Protein AF-A0A5J4R7X1-F1 (afdb_monomer_lite)

Foldseek 3Di:
DDDDDDDDDDDDDDPDDCPLVVVLVVLVVVVVCLVVDPPDPDDDPLRVLLVVLVVVLVCLVPDDDDDPVVVVVSVVVSVVCVVCVVVVSVCVSCVVSVVSVVCSVLVDDPCRQQVQQKDFDWPPDPDDDDPPDDT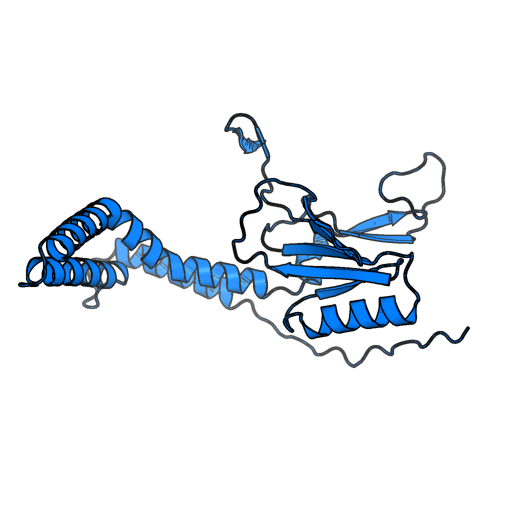DRPGIDGRQLRGPDFFKKKKWKFWDPVDDPVVLVVVQVVVVVPDDPSWDWDQDPRSTIIIIGTCPPVDDPDQAWDFPDDDPTITIIMHTGDDNFDQDPNDTD

Radius of gyration: 25.94 Å; chains: 1; bounding box: 75×48×70 Å

Sequence (237 aa):
MKCDTLEKGPKRKYTRKSKADEKAKEMIDQMINEQTNEQTNEPTNRQVIEEKYDERIHELRNQHGGTDKEQDERIYLIYRLEKNREDNIFEEVMQPLEELYMQEKDSKTIIERVKDAMINTVNYTKIGQQEGKKQQITGKLIDLSLMDEDNLCVVDIDIHKDKSIEKIDKIRQNLIDSLPPNVGLVKTAHGGLHIYCNRNFYLLPSNRNEKVAVTDSFDIDVFAQMTKYKIENGQET

Structure (mmCIF, N/CA/C/O backbone):
data_AF-A0A5J4R7X1-F1
#
_entry.id   AF-A0A5J4R7X1-F1
#
loop_
_atom_site.group_PDB
_atom_site.id
_atom_site.type_symbol
_atom_site.label_atom_id
_atom_site.label_alt_id
_atom_site.label_comp_id
_atom_site.label_asym_id
_atom_site.label_entity_id
_atom_site.label_seq_id
_atom_site.pdbx_PDB_ins_code
_atom_site.Cartn_x
_atom_site.Cartn_y
_atom_site.Cartn_z
_atom_site.occupancy
_atom_site.B_iso_or_equiv
_atom_site.auth_seq_id
_atom_site.auth_comp_id
_atom_site.auth_asym_id
_atom_site.auth_atom_id
_atom_site.pdbx_PDB_model_num
ATOM 1 N N . MET A 1 1 ? 14.537 5.096 -37.451 1.00 38.25 1 MET A N 1
ATOM 2 C CA . MET A 1 1 ? 14.172 5.086 -36.020 1.00 38.25 1 MET A CA 1
ATOM 3 C C . MET A 1 1 ? 13.683 6.490 -35.684 1.00 38.25 1 MET A C 1
ATOM 5 O O . MET A 1 1 ? 14.492 7.406 -35.690 1.00 38.25 1 MET A O 1
ATOM 9 N N . LYS A 1 2 ? 12.364 6.701 -35.588 1.00 29.64 2 LYS A N 1
ATOM 10 C CA . LYS A 1 2 ? 11.777 8.005 -35.239 1.00 29.64 2 LYS A CA 1
ATOM 11 C C . LYS A 1 2 ? 11.598 8.025 -33.721 1.00 29.64 2 LYS A C 1
ATOM 13 O O . LYS A 1 2 ? 10.866 7.193 -33.199 1.00 29.64 2 LYS A O 1
ATOM 18 N N . CYS A 1 3 ? 12.333 8.892 -33.034 1.00 27.89 3 CYS A N 1
ATOM 19 C CA . CYS A 1 3 ? 12.141 9.143 -31.611 1.00 27.89 3 CYS A CA 1
ATOM 20 C C . CYS A 1 3 ? 11.088 10.241 -31.470 1.00 27.89 3 CYS A C 1
ATOM 22 O O . CYS A 1 3 ? 11.377 11.402 -31.760 1.00 27.89 3 CYS A O 1
ATOM 24 N N . ASP A 1 4 ? 9.884 9.876 -31.041 1.00 31.97 4 ASP A N 1
ATOM 25 C CA . ASP A 1 4 ? 8.875 10.857 -30.659 1.00 31.97 4 ASP A CA 1
ATOM 26 C C . ASP A 1 4 ? 9.266 11.446 -29.302 1.00 31.97 4 ASP A C 1
ATOM 28 O O . ASP A 1 4 ? 9.417 10.744 -28.300 1.00 31.97 4 ASP A O 1
ATOM 32 N N . THR A 1 5 ? 9.508 12.753 -29.297 1.00 36.59 5 THR A N 1
ATOM 33 C CA . THR A 1 5 ? 9.882 13.501 -28.098 1.00 36.59 5 THR A CA 1
ATOM 34 C C . THR A 1 5 ? 8.596 14.047 -27.490 1.00 36.59 5 THR A C 1
ATOM 36 O O . THR A 1 5 ? 7.930 14.871 -28.109 1.00 36.59 5 THR A O 1
ATOM 39 N N . LEU A 1 6 ? 8.217 13.577 -26.299 1.00 35.22 6 LEU A N 1
ATOM 40 C CA . LEU A 1 6 ? 7.069 14.124 -25.572 1.00 35.22 6 LEU A CA 1
ATOM 41 C C . LEU A 1 6 ? 7.427 15.517 -25.036 1.00 35.22 6 LEU A C 1
ATOM 43 O O . LEU A 1 6 ? 8.299 15.654 -24.173 1.00 35.22 6 LEU A O 1
ATOM 47 N N . GLU A 1 7 ? 6.761 16.553 -25.548 1.00 35.62 7 GLU A N 1
ATOM 48 C CA . GLU A 1 7 ? 6.896 17.914 -25.031 1.00 35.62 7 GLU A CA 1
ATOM 49 C C . GLU A 1 7 ? 6.366 18.006 -23.594 1.00 35.62 7 GLU A C 1
ATOM 51 O O . GLU A 1 7 ? 5.273 17.541 -23.262 1.00 35.62 7 GLU A O 1
ATOM 56 N N . LYS A 1 8 ? 7.156 18.632 -22.715 1.00 40.66 8 LYS A N 1
ATOM 57 C CA . LYS A 1 8 ? 6.739 18.937 -21.344 1.00 40.66 8 LYS A CA 1
ATOM 58 C C . LYS A 1 8 ? 5.632 19.988 -21.388 1.00 40.66 8 LYS A C 1
ATOM 60 O O . LYS A 1 8 ? 5.899 21.150 -21.683 1.00 40.66 8 LYS A O 1
ATOM 65 N N . GLY A 1 9 ? 4.413 19.585 -21.036 1.00 44.50 9 GLY A N 1
ATOM 66 C CA . GLY A 1 9 ? 3.300 20.509 -20.836 1.00 44.50 9 GLY A CA 1
ATOM 67 C C . GLY A 1 9 ? 3.570 21.549 -19.730 1.00 44.50 9 GLY A C 1
ATOM 68 O O . GLY A 1 9 ? 4.513 21.403 -18.940 1.00 44.50 9 GLY A O 1
ATOM 69 N N . PRO A 1 10 ? 2.744 22.608 -19.640 1.00 35.97 10 PRO A N 1
ATOM 70 C CA . PRO A 1 10 ? 2.938 23.697 -18.687 1.00 35.97 10 PRO A CA 1
ATOM 71 C C . PRO A 1 10 ? 2.954 23.183 -17.244 1.00 35.97 10 PRO A C 1
ATOM 73 O O . PRO A 1 10 ? 2.013 22.525 -16.793 1.00 35.97 10 PRO A O 1
ATOM 76 N N . LYS A 1 11 ? 4.014 23.510 -16.493 1.00 45.38 11 LYS A N 1
ATOM 77 C CA . LYS A 1 11 ? 4.104 23.205 -15.059 1.00 45.38 11 LYS A CA 1
ATOM 78 C C . LYS A 1 11 ? 2.973 23.924 -14.320 1.00 45.38 11 LYS A C 1
ATOM 80 O O . LYS A 1 11 ? 3.014 25.143 -14.161 1.00 45.38 11 LYS A O 1
ATOM 85 N N . ARG A 1 12 ? 1.982 23.173 -13.833 1.00 40.59 12 ARG A N 1
ATOM 86 C CA . ARG A 1 12 ? 1.003 23.695 -12.872 1.00 40.59 12 ARG A CA 1
ATOM 87 C C . ARG A 1 12 ? 1.753 24.053 -11.587 1.00 40.59 12 ARG A C 1
ATOM 89 O O . ARG A 1 12 ? 2.436 23.205 -11.018 1.00 40.59 12 ARG A O 1
ATOM 96 N N . LYS A 1 13 ? 1.658 25.309 -11.140 1.00 36.91 13 LYS A N 1
ATOM 97 C CA . LYS A 1 13 ? 2.130 25.710 -9.808 1.00 36.91 13 LYS A CA 1
ATOM 98 C C . LYS A 1 13 ? 1.173 25.114 -8.779 1.00 36.91 13 LYS A C 1
ATOM 100 O O . LYS A 1 13 ? 0.062 25.608 -8.624 1.00 36.91 13 LYS A O 1
ATOM 105 N N . TYR A 1 14 ? 1.595 24.046 -8.112 1.00 37.78 14 TYR A N 1
ATOM 106 C CA . TYR A 1 14 ? 0.917 23.547 -6.922 1.00 37.78 14 TYR A CA 1
ATOM 107 C C . TYR A 1 14 ? 1.418 24.348 -5.722 1.00 37.78 14 TYR A C 1
ATOM 109 O O . TYR A 1 14 ? 2.551 24.186 -5.277 1.00 37.78 14 TYR A O 1
ATOM 117 N N . THR A 1 15 ? 0.590 25.257 -5.219 1.00 39.44 15 THR A N 1
ATOM 118 C CA . THR A 1 15 ? 0.838 25.951 -3.954 1.00 39.44 15 THR A CA 1
ATOM 119 C C . THR A 1 15 ? 0.224 25.101 -2.846 1.00 39.44 15 THR A C 1
ATOM 121 O O . THR A 1 15 ? -0.950 25.262 -2.521 1.00 39.44 15 THR A O 1
ATOM 124 N N . ARG A 1 16 ? 0.982 24.152 -2.286 1.00 47.16 16 ARG A N 1
ATOM 125 C CA . ARG A 1 16 ? 0.538 23.387 -1.113 1.00 47.16 16 ARG A CA 1
ATOM 126 C C . ARG A 1 16 ? 1.219 23.949 0.132 1.00 47.16 16 ARG A C 1
ATOM 128 O O . ARG A 1 16 ? 2.421 23.798 0.302 1.00 47.16 16 ARG A O 1
ATOM 135 N N . LYS A 1 17 ? 0.444 24.622 0.986 1.00 47.19 17 LYS A N 1
ATOM 136 C CA . LYS A 1 17 ? 0.816 24.855 2.389 1.00 47.19 17 LYS A CA 1
ATOM 137 C C . LYS A 1 17 ? 0.454 23.585 3.169 1.00 47.19 17 LYS A C 1
ATOM 139 O O . LYS A 1 17 ? -0.648 23.066 2.970 1.00 47.19 17 LYS A O 1
ATOM 144 N N . SER A 1 18 ? 1.362 23.068 3.990 1.00 50.91 18 SER A N 1
ATOM 145 C CA . SER A 1 18 ? 1.186 21.878 4.836 1.00 50.91 18 SER A CA 1
ATOM 146 C C . SER A 1 18 ? 0.174 22.147 5.960 1.00 50.91 18 SER A C 1
ATOM 148 O O . SER A 1 18 ? 0.527 22.337 7.111 1.00 50.91 18 SER A O 1
ATOM 150 N N . LYS A 1 19 ? -1.120 22.179 5.620 1.00 56.38 19 LYS A N 1
ATOM 151 C CA . LYS A 1 19 ? -2.228 22.282 6.591 1.00 56.38 19 LYS A CA 1
ATOM 152 C C . LYS A 1 19 ? -2.431 21.009 7.434 1.00 56.38 19 LYS A C 1
ATOM 154 O O . LYS A 1 19 ? -3.323 20.990 8.270 1.00 56.38 19 LYS A O 1
ATOM 159 N N . ALA A 1 20 ? -1.708 19.928 7.142 1.00 56.44 20 ALA A N 1
ATOM 160 C CA . ALA A 1 20 ? -1.878 18.634 7.804 1.00 56.44 20 ALA A CA 1
ATOM 161 C C . ALA A 1 20 ? -1.103 18.582 9.130 1.00 56.44 20 ALA A C 1
ATOM 163 O O . ALA A 1 20 ? -1.697 18.242 10.143 1.00 56.44 20 ALA A O 1
ATOM 164 N N . ASP A 1 21 ? 0.149 19.044 9.153 1.00 62.22 21 ASP A N 1
ATOM 165 C CA . ASP A 1 21 ? 0.987 19.079 10.362 1.00 62.22 21 ASP A CA 1
ATOM 166 C C . ASP A 1 21 ? 0.388 19.991 11.447 1.00 62.22 21 ASP A C 1
ATOM 168 O O . ASP A 1 21 ? 0.404 19.653 12.628 1.00 62.22 21 ASP A O 1
ATOM 172 N N . GLU A 1 22 ? -0.193 21.131 11.047 1.00 69.12 22 GLU A N 1
ATOM 173 C CA . GLU A 1 22 ? -0.915 22.034 11.959 1.00 69.12 22 GLU A CA 1
ATOM 174 C C . GLU A 1 22 ? -2.142 21.342 12.567 1.00 69.12 22 GLU A C 1
ATOM 176 O O . GLU A 1 22 ? -2.345 21.426 13.771 1.00 69.12 22 GLU A O 1
ATOM 181 N N . LYS A 1 23 ? -2.900 20.574 11.773 1.00 73.12 23 LYS A N 1
ATOM 182 C CA . LYS A 1 23 ? -4.062 19.812 12.256 1.00 73.12 23 LYS A CA 1
ATOM 183 C C . LYS A 1 23 ? -3.687 18.642 13.160 1.00 73.12 23 LYS A C 1
ATOM 185 O O . LYS A 1 23 ? -4.386 18.399 14.134 1.00 73.12 23 LYS A O 1
ATOM 190 N N . ALA A 1 24 ? -2.606 17.925 12.850 1.00 69.38 24 ALA A N 1
ATOM 191 C CA . ALA A 1 24 ? -2.099 16.842 13.695 1.00 69.38 24 ALA A CA 1
ATOM 192 C C . ALA A 1 24 ? -1.725 17.385 15.071 1.00 69.38 24 ALA A C 1
ATOM 194 O O . ALA A 1 24 ? -2.103 16.834 16.100 1.00 69.38 24 ALA A O 1
ATOM 195 N N . LYS A 1 25 ? -1.017 18.517 15.069 1.00 76.00 25 LYS A N 1
ATOM 196 C CA . LYS A 1 25 ? -0.616 19.209 16.282 1.00 76.00 25 LYS A CA 1
ATOM 197 C C . LYS A 1 25 ? -1.821 19.742 17.057 1.00 76.00 25 LYS A C 1
ATOM 199 O O . LYS A 1 25 ? -1.879 19.534 18.258 1.00 76.00 25 LYS A O 1
ATOM 204 N N . GLU A 1 26 ? -2.801 20.340 16.379 1.00 78.69 26 GLU A N 1
ATOM 205 C CA . GLU A 1 26 ? -4.062 20.775 16.994 1.00 78.69 26 GLU A CA 1
ATOM 206 C C . GLU A 1 26 ? -4.839 19.605 17.618 1.00 78.69 26 GLU A C 1
ATOM 208 O O . GLU A 1 26 ? -5.338 19.755 18.728 1.00 78.69 26 GLU A O 1
ATOM 213 N N . MET A 1 27 ? -4.911 18.438 16.962 1.00 75.81 27 MET A N 1
ATOM 214 C CA . MET A 1 27 ? -5.563 17.244 17.521 1.00 75.81 27 MET A CA 1
ATOM 215 C C . MET A 1 27 ? -4.810 16.694 18.737 1.00 75.81 27 MET A C 1
ATOM 217 O O . MET A 1 27 ? -5.440 16.351 19.731 1.00 75.81 27 MET A O 1
ATOM 221 N N . ILE A 1 28 ? -3.474 16.653 18.700 1.00 74.62 28 ILE A N 1
ATOM 222 C CA . ILE A 1 28 ? -2.657 16.238 19.852 1.00 74.62 28 ILE A CA 1
ATOM 223 C C . ILE A 1 28 ? -2.824 17.224 21.015 1.00 74.62 28 ILE A C 1
ATOM 225 O O . ILE A 1 28 ? -3.042 16.804 22.149 1.00 74.62 28 ILE A O 1
ATOM 229 N N . ASP A 1 29 ? -2.768 18.529 20.743 1.00 76.25 29 ASP A N 1
ATOM 230 C CA . ASP A 1 29 ? -2.955 19.574 21.751 1.00 76.25 29 ASP A CA 1
ATOM 231 C C . ASP A 1 29 ? -4.380 19.521 22.342 1.00 76.25 29 ASP A C 1
ATOM 233 O O . ASP A 1 29 ? -4.544 19.691 23.551 1.00 76.25 29 ASP A O 1
ATOM 237 N N . GLN A 1 30 ? -5.402 19.214 21.531 1.00 73.88 30 GLN A N 1
ATOM 238 C CA . GLN A 1 30 ? -6.766 18.937 21.999 1.00 73.88 30 GLN A CA 1
ATOM 239 C C . GLN A 1 30 ? -6.816 17.702 22.901 1.00 73.88 30 GLN A C 1
ATOM 241 O O . GLN A 1 30 ? -7.310 17.814 24.018 1.00 73.88 30 GLN A O 1
ATOM 246 N N . MET A 1 31 ? -6.242 16.568 22.488 1.00 72.56 31 MET A N 1
ATOM 247 C CA . MET A 1 31 ? -6.209 15.343 23.302 1.00 72.56 31 MET A CA 1
ATOM 248 C C . MET A 1 31 ? -5.498 15.554 24.647 1.00 72.56 31 MET A C 1
ATOM 250 O O . MET A 1 31 ? -5.938 15.032 25.670 1.00 72.56 31 MET A O 1
ATOM 254 N N . ILE A 1 32 ? -4.414 16.338 24.671 1.00 71.25 32 ILE A N 1
ATOM 255 C CA . ILE A 1 32 ? -3.686 16.680 25.903 1.00 71.25 32 ILE A CA 1
ATOM 256 C C . ILE A 1 32 ? -4.525 17.606 26.794 1.00 71.25 32 ILE A C 1
ATOM 258 O O . ILE A 1 32 ? -4.600 17.387 28.005 1.00 71.25 32 ILE A O 1
ATOM 262 N N . ASN A 1 33 ? -5.164 18.627 26.217 1.00 70.31 33 ASN A N 1
ATOM 263 C CA . ASN A 1 33 ? -5.995 19.583 26.954 1.00 70.31 33 ASN A CA 1
ATOM 264 C C . ASN A 1 33 ? -7.268 18.921 27.515 1.00 70.31 33 ASN A C 1
ATOM 266 O O . ASN A 1 33 ? -7.628 19.174 28.659 1.00 70.31 33 ASN A O 1
ATOM 270 N N . GLU A 1 34 ? -7.895 18.011 26.766 1.00 65.69 34 GLU A N 1
ATOM 271 C CA . GLU A 1 34 ? -9.032 17.190 27.211 1.00 65.69 34 GLU A CA 1
ATOM 272 C C . GLU A 1 34 ? -8.677 16.287 28.407 1.00 65.69 34 GLU A C 1
ATOM 274 O O . GLU A 1 34 ? -9.527 16.028 29.255 1.00 65.69 34 GLU A O 1
ATOM 279 N N . GLN A 1 35 ? -7.417 15.848 28.527 1.00 61.88 35 GLN A N 1
ATOM 280 C CA . GLN A 1 35 ? -6.931 15.088 29.688 1.00 61.88 35 GLN A CA 1
ATOM 281 C C . GLN A 1 35 ? -6.552 15.963 30.895 1.00 61.88 35 GLN A C 1
ATOM 283 O O . GLN A 1 35 ? -6.436 15.440 32.003 1.00 61.88 35 GLN A O 1
ATOM 288 N N . THR A 1 36 ? -6.328 17.272 30.713 1.00 56.91 36 THR A N 1
ATOM 289 C CA . THR A 1 36 ? -5.847 18.178 31.778 1.00 56.91 36 THR A CA 1
ATOM 290 C C . THR A 1 36 ? -6.874 19.202 32.267 1.00 56.91 36 THR A C 1
ATOM 292 O O . THR A 1 36 ? -6.657 19.792 33.325 1.00 56.91 36 THR A O 1
ATOM 295 N N . ASN A 1 37 ? -7.993 19.404 31.564 1.00 55.06 37 ASN A N 1
ATOM 296 C CA . ASN A 1 37 ? -9.026 20.378 31.926 1.00 55.06 37 ASN A CA 1
ATOM 297 C C . ASN A 1 37 ? -10.390 19.708 32.186 1.00 55.06 37 ASN A C 1
ATOM 299 O O . ASN A 1 37 ? -11.119 19.376 31.261 1.00 55.06 37 ASN A O 1
ATOM 303 N N . GLU A 1 38 ? -10.793 19.606 33.456 1.00 50.88 38 GLU A N 1
ATOM 304 C CA . GLU A 1 38 ? -12.127 19.139 33.892 1.00 50.88 38 GLU A CA 1
ATOM 305 C C . GLU A 1 38 ? -13.259 20.195 33.711 1.00 50.88 38 GLU A C 1
ATOM 307 O O . GLU A 1 38 ? -14.308 20.091 34.342 1.00 50.88 38 GLU A O 1
ATOM 312 N N . GLN A 1 39 ? -13.080 21.254 32.900 1.00 50.31 39 GLN A N 1
ATOM 313 C CA . GLN A 1 39 ? -13.997 22.420 32.855 1.00 50.31 39 GLN A CA 1
ATOM 314 C C . GLN A 1 39 ? -14.632 22.746 31.490 1.00 50.31 39 GLN A C 1
ATOM 316 O O . GLN A 1 39 ? -14.958 23.900 31.205 1.00 50.31 39 GLN A O 1
ATOM 321 N N . THR A 1 40 ? -14.895 21.745 30.657 1.00 51.00 40 THR A N 1
ATOM 322 C CA . THR A 1 40 ? -15.739 21.899 29.460 1.00 51.00 40 THR A CA 1
ATOM 323 C C . THR A 1 40 ? -16.966 21.001 29.562 1.00 51.00 40 THR A C 1
ATOM 325 O O . THR A 1 40 ? -16.847 19.819 29.847 1.00 51.00 40 THR A O 1
ATOM 328 N N . ASN A 1 41 ? -18.159 21.566 29.341 1.00 58.59 41 ASN A N 1
ATOM 329 C CA . ASN A 1 41 ? -19.442 20.849 29.435 1.00 58.59 41 ASN A CA 1
ATOM 330 C C . ASN A 1 41 ? -19.708 19.901 28.242 1.00 58.59 41 ASN A C 1
ATOM 332 O O . ASN A 1 41 ? -20.783 19.310 28.175 1.00 58.59 41 ASN A O 1
ATOM 336 N N . GLU A 1 42 ? -18.784 19.801 27.282 1.00 59.22 42 GLU A N 1
ATOM 337 C CA . GLU A 1 42 ? -18.874 18.877 26.147 1.00 59.22 42 GLU A CA 1
ATOM 338 C C . GLU A 1 42 ? -18.086 17.596 26.459 1.00 59.22 42 GLU A C 1
ATOM 340 O O . GLU A 1 42 ? -16.956 17.697 26.946 1.00 59.22 42 GLU A O 1
ATOM 345 N N . PRO A 1 43 ? -18.663 16.405 26.204 1.00 64.81 43 PRO A N 1
ATOM 346 C CA . PRO A 1 43 ? -17.971 15.146 26.434 1.00 64.81 43 PRO A CA 1
ATOM 347 C C . PRO A 1 43 ? -16.777 15.013 25.482 1.00 64.81 43 PRO A C 1
ATOM 349 O O . PRO A 1 43 ? -16.877 15.322 24.294 1.00 64.81 43 PRO A O 1
ATOM 352 N N . THR A 1 44 ? -15.647 14.540 26.004 1.00 78.31 44 THR A N 1
ATOM 353 C CA . THR A 1 44 ? -14.447 14.266 25.197 1.00 78.31 44 THR A CA 1
ATOM 354 C C . THR A 1 44 ? -14.705 13.111 24.230 1.00 78.31 44 THR A C 1
ATOM 356 O O . THR A 1 44 ? -15.554 12.253 24.485 1.00 78.31 44 THR A O 1
ATOM 359 N N . ASN A 1 45 ? -13.943 13.022 23.134 1.00 79.75 45 ASN A N 1
ATOM 360 C CA . ASN A 1 45 ? -14.095 11.911 22.180 1.00 79.75 45 ASN A CA 1
ATOM 361 C C . ASN A 1 45 ? -13.962 10.543 22.867 1.00 79.75 45 ASN A C 1
ATOM 363 O O . ASN A 1 45 ? -14.703 9.614 22.551 1.00 79.75 45 ASN A O 1
ATOM 367 N N . ARG A 1 46 ? -13.063 10.433 23.855 1.00 83.69 46 ARG A N 1
ATOM 368 C CA . ARG A 1 46 ? -12.910 9.214 24.656 1.00 83.69 46 ARG A CA 1
ATOM 369 C C . ARG A 1 46 ? -14.176 8.893 25.454 1.00 83.69 46 ARG A C 1
ATOM 371 O O . ARG A 1 46 ? -14.599 7.745 25.440 1.00 83.69 46 ARG A O 1
ATOM 378 N N . GLN A 1 47 ? -14.792 9.884 26.102 1.00 84.81 47 GLN A N 1
ATOM 379 C CA . GLN A 1 47 ? -16.032 9.694 26.867 1.00 84.81 47 GLN A CA 1
ATOM 380 C C . GLN A 1 47 ? -17.189 9.243 25.972 1.00 84.81 47 GLN A C 1
ATOM 382 O O . GLN A 1 47 ? -17.879 8.288 26.309 1.00 84.81 47 GLN A O 1
ATOM 387 N N . VAL A 1 48 ? -17.351 9.860 24.798 1.00 88.75 48 VAL A N 1
ATOM 388 C CA . VAL A 1 48 ? -18.381 9.453 23.825 1.00 88.75 48 VAL A CA 1
ATOM 389 C C . VAL A 1 48 ? -18.171 8.005 23.366 1.00 88.75 48 VAL A C 1
ATOM 391 O O . VAL A 1 48 ? -19.127 7.237 23.246 1.00 88.75 48 VAL A O 1
ATOM 394 N N . ILE A 1 49 ? -16.920 7.607 23.111 1.00 88.62 49 ILE A N 1
ATOM 395 C CA . ILE A 1 49 ? -16.589 6.233 22.712 1.00 88.62 49 ILE A CA 1
ATOM 396 C C . ILE A 1 49 ? -16.835 5.262 23.876 1.00 88.62 49 ILE A C 1
ATOM 398 O O . ILE A 1 49 ? -17.446 4.216 23.669 1.00 88.62 49 ILE A O 1
ATOM 402 N N . GLU A 1 50 ? -16.425 5.600 25.099 1.00 90.81 50 GLU A N 1
ATOM 403 C CA . GLU A 1 50 ? -16.699 4.801 26.300 1.00 90.81 50 GLU A CA 1
ATOM 404 C C . GLU A 1 50 ? -18.195 4.549 26.501 1.00 90.81 50 GLU A C 1
ATOM 406 O O . GLU A 1 50 ? -18.600 3.393 26.643 1.00 90.81 50 GLU A O 1
ATOM 411 N N . GLU A 1 51 ? -19.013 5.603 26.440 1.00 92.12 51 GLU A N 1
ATOM 412 C CA . GLU A 1 51 ? -20.470 5.508 26.567 1.00 92.12 51 GLU A CA 1
ATOM 413 C C . GLU A 1 51 ? -21.056 4.574 25.505 1.00 92.12 51 GLU A C 1
ATOM 415 O O . GLU A 1 51 ? -21.838 3.681 25.826 1.00 92.12 51 GLU A O 1
ATOM 420 N N . LYS A 1 52 ? -20.600 4.685 24.254 1.00 93.25 52 LYS A N 1
ATOM 421 C CA . LYS A 1 52 ? -21.011 3.800 23.154 1.00 93.25 52 LYS A CA 1
ATOM 422 C C . LYS A 1 52 ? -20.663 2.326 23.415 1.00 93.25 52 LYS A C 1
ATOM 424 O O . LYS A 1 52 ? -21.446 1.440 23.057 1.00 93.25 52 LYS A O 1
ATOM 429 N N . TYR A 1 53 ? -19.508 2.023 24.016 1.00 92.06 53 TYR A N 1
ATOM 430 C CA . TYR A 1 53 ? -19.160 0.643 24.396 1.00 92.06 53 TYR A CA 1
ATOM 431 C C . TYR A 1 53 ? -20.026 0.136 25.551 1.00 92.06 53 TYR A C 1
ATOM 433 O O . TYR A 1 53 ? -20.479 -1.013 25.513 1.00 92.06 53 TYR A O 1
ATOM 441 N N . ASP A 1 54 ? -20.284 0.981 26.544 1.00 91.81 54 ASP A N 1
ATOM 442 C CA . ASP A 1 54 ? -21.088 0.628 27.710 1.00 91.81 54 ASP A CA 1
ATOM 443 C C . ASP A 1 54 ? -22.558 0.401 27.325 1.00 91.81 54 ASP A C 1
ATOM 445 O O . ASP A 1 54 ? -23.151 -0.605 27.726 1.00 91.81 54 ASP A O 1
ATOM 449 N N . GLU A 1 55 ? -23.118 1.252 26.459 1.00 94.94 55 GLU A N 1
ATOM 450 C CA . GLU A 1 55 ? -24.439 1.071 25.850 1.00 94.94 55 GLU A CA 1
ATOM 451 C C . GLU A 1 55 ? -24.519 -0.253 25.091 1.00 94.94 55 GLU A C 1
ATOM 453 O O . GLU A 1 55 ? -25.431 -1.048 25.322 1.00 94.94 55 GLU A O 1
ATOM 458 N N . ARG A 1 56 ? -23.526 -0.556 24.248 1.00 93.50 56 ARG A N 1
ATOM 459 C CA . ARG A 1 56 ? -23.497 -1.803 23.474 1.00 93.50 56 ARG A CA 1
ATOM 460 C C . ARG A 1 56 ? -23.459 -3.044 24.367 1.00 93.50 56 ARG A C 1
ATOM 462 O O . ARG A 1 56 ? -24.143 -4.030 24.088 1.00 93.50 56 ARG A O 1
ATOM 469 N N . ILE A 1 57 ? -22.661 -3.029 25.435 1.00 93.19 57 ILE A N 1
ATOM 470 C CA . ILE A 1 57 ? -22.606 -4.136 26.403 1.00 93.19 57 ILE A CA 1
ATOM 471 C C . ILE A 1 57 ? -23.944 -4.256 27.143 1.00 93.19 57 ILE A C 1
ATOM 473 O O . ILE A 1 57 ? -24.453 -5.365 27.331 1.00 93.19 57 ILE A O 1
ATOM 477 N N . HIS A 1 58 ? -24.539 -3.129 27.533 1.00 94.31 58 HIS A N 1
ATOM 478 C CA . HIS A 1 58 ? -25.832 -3.085 28.206 1.00 94.31 58 HIS A CA 1
ATOM 479 C C . HIS A 1 58 ? -26.966 -3.632 27.324 1.00 94.31 58 HIS A C 1
ATOM 481 O O . HIS A 1 58 ? -27.764 -4.450 27.788 1.00 94.31 58 HIS A O 1
ATOM 487 N N . GLU A 1 59 ? -27.017 -3.257 26.046 1.00 94.69 59 GLU A N 1
ATOM 488 C CA . GLU A 1 59 ? -27.974 -3.791 25.073 1.00 94.69 59 GLU A CA 1
ATOM 489 C C . GLU A 1 59 ? -27.848 -5.308 24.929 1.00 94.69 59 GLU A C 1
ATOM 491 O O . GLU A 1 59 ? -28.853 -6.016 25.005 1.00 94.69 59 GLU A O 1
ATOM 496 N N . LEU A 1 60 ? -26.623 -5.829 24.795 1.00 93.50 60 LEU A N 1
ATOM 497 C CA . LEU A 1 60 ? -26.382 -7.271 24.694 1.00 93.50 60 LEU A CA 1
ATOM 498 C C . LEU A 1 60 ? -26.842 -8.011 25.958 1.00 93.50 60 LEU A C 1
ATOM 500 O O . LEU A 1 60 ? -27.479 -9.060 25.863 1.00 93.50 60 LEU A O 1
ATOM 504 N N . ARG A 1 61 ? -26.575 -7.465 27.147 1.00 91.44 61 ARG A N 1
ATOM 505 C CA . ARG A 1 61 ? -27.012 -8.066 28.419 1.00 91.44 61 ARG A CA 1
ATOM 506 C C . ARG A 1 61 ? -28.533 -8.093 28.566 1.00 91.44 61 ARG A C 1
ATOM 508 O O . ARG A 1 61 ? -29.069 -9.046 29.124 1.00 91.44 61 ARG A O 1
ATOM 515 N N . ASN A 1 62 ? -29.219 -7.074 28.054 1.00 91.06 62 ASN A N 1
ATOM 516 C CA . ASN A 1 62 ? -30.675 -6.945 28.146 1.00 91.06 62 ASN A CA 1
ATOM 517 C C . ASN A 1 62 ? -31.429 -7.556 26.964 1.00 91.06 62 ASN A C 1
ATOM 519 O O . ASN A 1 62 ? -32.661 -7.503 26.911 1.00 91.06 62 ASN A O 1
ATOM 523 N N . GLN A 1 63 ? -30.724 -8.133 25.999 1.00 90.44 63 GLN A N 1
ATOM 524 C CA . GLN A 1 63 ? -31.351 -8.817 24.888 1.00 90.44 63 GLN A CA 1
ATOM 525 C C . GLN A 1 63 ? -31.847 -10.191 25.383 1.00 90.44 63 GLN A C 1
ATOM 527 O O . GLN A 1 63 ? -31.093 -10.974 25.958 1.00 90.44 63 GLN A O 1
ATOM 532 N N . HIS A 1 64 ? -33.130 -10.492 25.174 1.00 83.19 64 HIS A N 1
ATOM 533 C CA . HIS A 1 64 ? -33.775 -11.727 25.639 1.00 83.19 64 HIS A CA 1
ATOM 534 C C . HIS A 1 64 ? -34.276 -12.557 24.450 1.00 83.19 64 HIS A C 1
ATOM 536 O O . HIS A 1 64 ? -34.671 -12.004 23.425 1.00 83.19 64 HIS A O 1
ATOM 542 N N . GLY A 1 65 ? -34.282 -13.884 24.599 1.00 82.94 65 GLY A N 1
ATOM 543 C CA . GLY A 1 65 ? -34.668 -14.822 23.540 1.00 82.94 65 GLY A CA 1
ATOM 544 C C . GLY A 1 65 ? -33.511 -15.226 22.617 1.00 82.94 65 GLY A C 1
ATOM 545 O O . GLY A 1 65 ? -32.395 -14.716 22.731 1.00 82.94 65 GLY A O 1
ATOM 546 N N . GLY A 1 66 ? -33.800 -16.171 21.720 1.00 88.00 66 GLY A N 1
ATOM 547 C CA . GLY A 1 66 ? -32.819 -16.858 20.875 1.00 88.00 66 GLY A CA 1
ATOM 548 C C . GLY A 1 66 ? -32.646 -18.329 21.261 1.00 88.00 66 GLY A C 1
ATOM 549 O O . GLY A 1 66 ? -33.123 -18.774 22.307 1.00 88.00 66 GLY A O 1
ATOM 550 N N . THR A 1 67 ? -31.988 -19.079 20.390 1.00 92.69 67 THR A N 1
ATOM 551 C CA . THR A 1 67 ? -31.546 -20.459 20.625 1.00 92.69 67 THR A CA 1
ATOM 552 C C . THR A 1 67 ? -30.397 -20.503 21.636 1.00 92.69 67 THR A C 1
ATOM 554 O O . THR A 1 67 ? -29.686 -19.514 21.808 1.00 92.69 67 THR A O 1
ATOM 557 N N . ASP A 1 68 ? -30.163 -21.659 22.263 1.00 91.12 68 ASP A N 1
ATOM 558 C CA . ASP A 1 68 ? -29.048 -21.856 23.208 1.00 91.12 68 ASP A CA 1
ATOM 559 C C . ASP A 1 68 ? -27.701 -21.421 22.604 1.00 91.12 68 ASP A C 1
ATOM 561 O O . ASP A 1 68 ? -26.908 -20.731 23.237 1.00 91.12 68 ASP A O 1
ATOM 565 N N . LYS A 1 69 ? -27.490 -21.723 21.317 1.00 93.12 69 LYS A N 1
ATOM 566 C CA . LYS A 1 69 ? -26.288 -21.317 20.581 1.00 93.12 69 LYS A CA 1
ATOM 567 C C . LYS A 1 69 ? -26.143 -19.794 20.471 1.00 93.12 69 LYS A C 1
ATOM 569 O O . LYS A 1 69 ? -25.046 -19.272 20.634 1.00 93.12 69 LYS A O 1
ATOM 574 N N . GLU A 1 70 ? -27.229 -19.077 20.190 1.00 92.19 70 GLU A N 1
ATOM 575 C CA . GLU A 1 70 ? -27.210 -17.609 20.098 1.00 92.19 70 GLU A CA 1
ATOM 576 C C . GLU A 1 70 ? -26.954 -16.961 21.466 1.00 92.19 70 GLU A C 1
ATOM 578 O O . GLU A 1 70 ? -26.316 -15.909 21.543 1.00 92.19 70 GLU A O 1
ATOM 583 N N . GLN A 1 71 ? -27.418 -17.591 22.550 1.00 90.12 71 GLN A N 1
ATOM 584 C CA . GLN A 1 71 ? -27.122 -17.145 23.912 1.00 90.12 71 GLN A CA 1
ATOM 585 C C . GLN A 1 71 ? -25.637 -17.330 24.245 1.00 90.12 71 GLN A C 1
ATOM 587 O O . GLN A 1 71 ? -25.002 -16.384 24.714 1.00 90.12 71 GLN A O 1
ATOM 592 N N . ASP A 1 72 ? -25.063 -18.493 23.932 1.00 91.75 72 ASP A N 1
ATOM 593 C CA . ASP A 1 72 ? -23.636 -18.771 24.133 1.00 91.75 72 ASP A CA 1
ATOM 594 C C . ASP A 1 72 ? -22.743 -17.805 23.335 1.00 91.75 72 ASP A C 1
ATOM 596 O O . ASP A 1 72 ? -21.786 -17.237 23.872 1.00 91.75 72 ASP A O 1
ATOM 600 N N . GLU A 1 73 ? -23.074 -17.556 22.063 1.00 93.12 73 GLU A N 1
ATOM 601 C CA . GLU A 1 73 ? -22.361 -16.590 21.216 1.00 93.12 73 GLU A CA 1
ATOM 602 C C . GLU A 1 73 ? -22.430 -15.167 21.788 1.00 93.12 73 GLU A C 1
ATOM 604 O O . GLU A 1 73 ? -21.432 -14.436 21.768 1.00 93.12 73 GLU A O 1
ATOM 609 N N . ARG A 1 74 ? -23.581 -14.773 22.347 1.00 94.19 74 ARG A N 1
ATOM 610 C CA . ARG A 1 74 ? -23.750 -13.462 22.981 1.00 94.19 74 ARG A CA 1
ATOM 611 C C . ARG A 1 74 ? -22.917 -13.327 24.251 1.00 94.19 74 ARG A C 1
ATOM 613 O O . ARG A 1 74 ? -22.239 -12.313 24.413 1.00 94.19 74 ARG A O 1
ATOM 620 N N . ILE A 1 75 ? -22.925 -14.339 25.118 1.00 92.75 75 ILE A N 1
ATOM 621 C CA . ILE A 1 75 ? -22.100 -14.370 26.337 1.00 92.75 75 ILE A CA 1
ATOM 622 C C . ILE A 1 75 ? -20.619 -14.247 25.965 1.00 92.75 75 ILE A C 1
ATOM 624 O O . ILE A 1 75 ? -19.891 -13.440 26.547 1.00 92.75 75 ILE A O 1
ATOM 628 N N . TYR A 1 76 ? -20.178 -14.991 24.949 1.00 93.69 76 TYR A N 1
ATOM 629 C CA . TYR A 1 76 ? -18.807 -14.913 24.454 1.00 93.69 76 TYR A CA 1
ATOM 630 C C . TYR A 1 76 ? -18.459 -13.528 23.882 1.00 93.69 76 TYR A C 1
ATOM 632 O O . TYR A 1 76 ? -17.357 -13.018 24.105 1.00 93.69 76 TYR A O 1
ATOM 640 N N . LEU A 1 77 ? -19.384 -12.888 23.159 1.00 93.44 77 LEU A N 1
ATOM 641 C CA . LEU A 1 77 ? -19.182 -11.540 22.632 1.00 93.44 77 LEU A CA 1
ATOM 642 C C . LEU A 1 77 ? -19.050 -10.499 23.750 1.00 93.44 77 LEU A C 1
ATOM 644 O O . LEU A 1 77 ? -18.124 -9.694 23.688 1.00 93.44 77 LEU A O 1
ATOM 648 N N . ILE A 1 78 ? -19.916 -10.545 24.767 1.00 94.62 78 ILE A N 1
ATOM 649 C CA . ILE A 1 78 ? -19.834 -9.668 25.947 1.00 94.62 78 ILE A CA 1
ATOM 650 C C . ILE A 1 78 ? -18.471 -9.836 26.625 1.00 94.62 78 ILE A C 1
ATOM 652 O O . ILE A 1 78 ? -17.764 -8.850 26.814 1.00 94.62 78 ILE A O 1
ATOM 656 N N . TYR A 1 79 ? -18.053 -11.081 26.887 1.00 94.19 79 TYR A N 1
ATOM 657 C CA . TYR A 1 79 ? -16.747 -11.373 27.487 1.00 94.19 79 TYR A CA 1
ATOM 658 C C . TYR A 1 79 ? -15.586 -10.757 26.693 1.00 94.19 79 TYR A C 1
ATOM 660 O O . TYR A 1 79 ? -14.683 -10.161 27.277 1.00 94.19 79 TYR A O 1
ATOM 668 N N . ARG A 1 80 ? -15.594 -10.875 25.357 1.00 93.75 80 ARG A N 1
ATOM 669 C CA . ARG A 1 80 ? -14.547 -10.271 24.514 1.00 93.75 80 ARG A CA 1
ATOM 670 C C . ARG A 1 80 ? -14.574 -8.746 24.540 1.00 93.75 80 ARG A C 1
ATOM 672 O O . ARG A 1 80 ? -13.507 -8.142 24.580 1.00 93.75 80 ARG A O 1
ATOM 679 N N . LEU A 1 81 ? -15.762 -8.141 24.485 1.00 92.56 81 LEU A N 1
ATOM 680 C CA . LEU A 1 81 ? -15.916 -6.685 24.512 1.00 92.56 81 LEU A CA 1
ATOM 681 C C . LEU A 1 81 ? -15.422 -6.100 25.835 1.00 92.56 81 LEU A C 1
ATOM 683 O O . LEU A 1 81 ? -14.712 -5.107 25.814 1.00 92.56 81 LEU A O 1
ATOM 687 N N . GLU A 1 82 ? -15.735 -6.743 26.959 1.00 92.75 82 GLU A N 1
ATOM 688 C CA . GLU A 1 82 ? -15.258 -6.331 28.282 1.00 92.75 82 GLU A CA 1
ATOM 689 C C . GLU A 1 82 ? -13.749 -6.523 28.426 1.00 92.75 82 GLU A C 1
ATOM 691 O O . GLU A 1 82 ? -13.048 -5.630 28.897 1.00 92.75 82 GLU A O 1
ATOM 696 N N . LYS A 1 83 ? -13.234 -7.678 27.988 1.00 93.81 83 LYS A N 1
ATOM 697 C CA . LYS A 1 83 ? -11.811 -8.006 28.108 1.00 93.81 83 LYS A CA 1
ATOM 698 C C . LYS A 1 83 ? -10.914 -7.065 27.307 1.00 93.81 83 LYS A C 1
ATOM 700 O O . LYS A 1 83 ? -9.845 -6.716 27.790 1.00 93.81 83 LYS A O 1
ATOM 705 N N . ASN A 1 84 ? -11.350 -6.673 26.112 1.00 91.38 84 ASN A N 1
ATOM 706 C CA . ASN A 1 84 ? -10.583 -5.823 25.201 1.00 91.38 84 ASN A CA 1
ATOM 707 C C . ASN A 1 84 ? -11.095 -4.371 25.200 1.00 91.38 84 ASN A C 1
ATOM 709 O O . ASN A 1 84 ? -10.833 -3.642 24.248 1.00 91.38 84 ASN A O 1
ATOM 713 N N . ARG A 1 85 ? -11.882 -3.960 26.208 1.00 89.88 85 ARG A N 1
ATOM 714 C CA . ARG A 1 85 ? -12.572 -2.659 26.218 1.00 89.88 85 ARG A CA 1
ATOM 715 C C . ARG A 1 85 ? -11.593 -1.504 26.037 1.00 89.88 85 ARG A C 1
ATOM 717 O O . ARG A 1 85 ? -11.741 -0.736 25.097 1.00 89.88 85 ARG A O 1
ATOM 724 N N . GLU A 1 86 ? -10.589 -1.418 26.905 1.00 88.75 86 GLU A N 1
ATOM 725 C CA . GLU A 1 86 ? -9.608 -0.327 26.872 1.00 88.75 86 GLU A CA 1
ATOM 726 C C . GLU A 1 86 ? -8.790 -0.319 25.580 1.00 88.75 86 GLU A C 1
ATOM 728 O O . GLU A 1 86 ? -8.628 0.742 24.988 1.00 88.75 86 GLU A O 1
ATOM 733 N N . ASP A 1 87 ? -8.348 -1.487 25.106 1.00 87.44 87 ASP A N 1
ATOM 734 C CA . ASP A 1 87 ? -7.595 -1.596 23.852 1.00 87.44 87 ASP A CA 1
ATOM 735 C C . ASP A 1 87 ? -8.440 -1.108 22.667 1.00 87.44 87 ASP A C 1
ATOM 737 O O . ASP A 1 87 ? -7.995 -0.279 21.884 1.00 87.44 87 ASP A O 1
ATOM 741 N N . ASN A 1 88 ? -9.699 -1.544 22.565 1.00 88.38 88 ASN A N 1
ATOM 742 C CA . ASN A 1 88 ? -10.587 -1.123 21.481 1.00 88.38 88 ASN A CA 1
ATOM 743 C C . ASN A 1 88 ? -10.904 0.382 21.533 1.00 88.38 88 ASN A C 1
ATOM 745 O O . ASN A 1 88 ? -10.981 1.025 20.489 1.00 88.38 88 ASN A O 1
ATOM 749 N N . ILE A 1 89 ? -11.101 0.940 22.733 1.00 88.75 89 ILE A N 1
ATOM 750 C CA . ILE A 1 89 ? -11.320 2.382 22.914 1.00 88.75 89 ILE A CA 1
ATOM 751 C C . ILE A 1 89 ? -10.069 3.148 22.494 1.00 88.75 89 ILE A C 1
ATOM 753 O O . ILE A 1 89 ? -10.176 4.149 21.793 1.00 88.75 89 ILE A O 1
ATOM 757 N N . PHE A 1 90 ? -8.889 2.686 22.908 1.00 86.50 90 PHE A N 1
ATOM 758 C CA . PHE A 1 90 ? -7.623 3.303 22.536 1.00 86.50 90 PHE A CA 1
ATOM 759 C C . PHE A 1 90 ? -7.428 3.318 21.016 1.00 86.50 90 PHE A C 1
ATOM 761 O O . PHE A 1 90 ? -7.136 4.373 20.459 1.00 86.50 90 PHE A O 1
ATOM 768 N N . GLU A 1 91 ? -7.661 2.188 20.346 1.00 86.31 91 GLU A N 1
ATOM 769 C CA . GLU A 1 91 ? -7.595 2.078 18.884 1.00 86.31 91 GLU A CA 1
ATOM 770 C C . GLU A 1 91 ? -8.582 3.039 18.194 1.00 86.31 91 GLU A C 1
ATOM 772 O O . GLU A 1 91 ? -8.195 3.794 17.305 1.00 86.31 91 GLU A O 1
ATOM 777 N N . GLU A 1 92 ? -9.843 3.095 18.639 1.00 89.06 92 GLU A N 1
ATOM 778 C CA . GLU A 1 92 ? -10.864 3.982 18.050 1.00 89.06 92 GLU A CA 1
ATOM 779 C C . GLU A 1 92 ? -10.549 5.472 18.287 1.00 89.06 92 GLU A C 1
ATOM 781 O O . GLU A 1 92 ? -10.797 6.307 17.417 1.00 89.06 92 GLU A O 1
ATOM 786 N N . VAL A 1 93 ? -9.947 5.814 19.432 1.00 87.25 93 VAL A N 1
ATOM 787 C CA . VAL A 1 93 ? -9.469 7.174 19.733 1.00 87.25 93 VAL A CA 1
ATOM 788 C C . VAL A 1 93 ? -8.257 7.550 18.873 1.00 87.25 93 VAL A C 1
ATOM 790 O O . VAL A 1 93 ? -8.134 8.709 18.476 1.00 87.25 93 VAL A O 1
ATOM 793 N N . MET A 1 94 ? -7.365 6.601 18.579 1.00 83.69 94 MET A N 1
ATOM 794 C CA . MET A 1 94 ? -6.149 6.846 17.794 1.00 83.69 94 MET A CA 1
ATOM 795 C C . MET A 1 94 ? -6.383 6.837 16.283 1.00 83.69 94 MET A C 1
ATOM 797 O O . MET A 1 94 ? -5.657 7.516 15.553 1.00 83.69 94 MET A O 1
ATOM 801 N N . GLN A 1 95 ? -7.418 6.144 15.808 1.00 83.88 95 GLN A N 1
ATOM 802 C CA . GLN A 1 95 ? -7.723 5.995 14.386 1.00 83.88 95 GLN A CA 1
ATOM 803 C C . GLN A 1 95 ? -7.715 7.325 13.593 1.00 83.88 95 GLN A C 1
ATOM 805 O O . GLN A 1 95 ? -7.088 7.374 12.531 1.00 83.88 95 GLN A O 1
ATOM 810 N N . PRO A 1 96 ? -8.314 8.441 14.065 1.00 85.75 96 PRO A N 1
ATOM 811 C CA . PRO A 1 96 ? -8.276 9.707 13.329 1.00 85.75 96 PRO A CA 1
ATOM 812 C C . PRO A 1 96 ? -6.859 10.267 13.147 1.00 85.75 96 PRO A C 1
ATOM 814 O O . PRO A 1 96 ? -6.558 10.879 12.119 1.00 85.75 96 PRO A O 1
ATOM 817 N N . LEU A 1 97 ? -5.980 10.065 14.135 1.00 82.50 97 LEU A N 1
ATOM 818 C CA . LEU A 1 97 ? -4.590 10.510 14.072 1.00 82.50 97 LEU A CA 1
ATOM 819 C C . LEU A 1 97 ? -3.796 9.670 13.066 1.00 82.50 97 LEU A C 1
ATOM 821 O O . LEU A 1 97 ? -3.025 10.225 12.280 1.00 82.50 97 LEU A O 1
ATOM 825 N N . GLU A 1 98 ? -4.025 8.356 13.042 1.00 79.00 98 GLU A N 1
ATOM 826 C CA . GLU A 1 98 ? -3.430 7.458 12.047 1.00 79.00 98 GLU A CA 1
ATOM 827 C C . GLU A 1 98 ? -3.863 7.822 10.623 1.00 79.00 98 GLU A C 1
ATOM 829 O O . GLU A 1 98 ? -3.027 7.941 9.723 1.00 79.00 98 GLU A O 1
ATOM 834 N N . GLU A 1 99 ? -5.157 8.071 10.414 1.00 82.31 99 GLU A N 1
ATOM 835 C CA . GLU A 1 99 ? -5.696 8.499 9.121 1.00 82.31 99 GLU A CA 1
ATOM 836 C C . GLU A 1 99 ? -5.064 9.817 8.656 1.00 82.31 99 GLU A C 1
ATOM 838 O O . GLU A 1 99 ? -4.689 9.960 7.487 1.00 82.31 99 GLU A O 1
ATOM 843 N N . LEU A 1 100 ? -4.902 10.779 9.565 1.00 81.62 100 LEU A N 1
ATOM 844 C CA . LEU A 1 100 ? -4.294 12.069 9.259 1.00 81.62 100 LEU A CA 1
ATOM 845 C C . LEU A 1 100 ? -2.796 11.939 8.932 1.00 81.62 100 LEU A C 1
ATOM 847 O O . LEU A 1 100 ? -2.319 12.553 7.973 1.00 81.62 100 LEU A O 1
ATOM 851 N N . TYR A 1 101 ? -2.072 11.095 9.668 1.00 76.62 101 TYR A N 1
ATOM 852 C CA . TYR A 1 101 ? -0.672 10.771 9.396 1.00 76.62 101 TYR A CA 1
ATOM 853 C C . TYR A 1 101 ? -0.489 10.135 8.008 1.00 76.62 101 TYR A C 1
ATOM 855 O O . TYR A 1 101 ? 0.393 10.532 7.238 1.00 76.62 101 TYR A O 1
ATOM 863 N N . MET A 1 102 ? -1.370 9.205 7.630 1.00 75.62 102 MET A N 1
ATOM 864 C CA . MET A 1 102 ? -1.365 8.603 6.292 1.00 75.62 102 MET A CA 1
ATOM 865 C C . MET A 1 102 ? -1.669 9.628 5.206 1.00 75.62 102 MET A C 1
ATOM 867 O O . MET A 1 102 ? -0.969 9.684 4.193 1.00 75.62 102 MET A O 1
ATOM 871 N N . GLN A 1 103 ? -2.656 10.498 5.431 1.00 76.38 103 GLN A N 1
ATOM 872 C CA . GLN A 1 103 ? -2.968 11.581 4.502 1.00 76.38 103 GLN A CA 1
ATOM 873 C C . GLN A 1 103 ? -1.788 12.528 4.288 1.00 76.38 103 GLN A C 1
ATOM 875 O O . GLN A 1 103 ? -1.651 13.049 3.182 1.00 76.38 103 GLN A O 1
ATOM 880 N N . GLU A 1 104 ? -0.950 12.769 5.299 1.00 75.31 104 GLU A N 1
ATOM 881 C CA . GLU A 1 104 ? 0.244 13.616 5.199 1.00 75.31 104 GLU A CA 1
ATOM 882 C C . GLU A 1 104 ? 1.373 12.956 4.386 1.00 75.31 104 GLU A C 1
ATOM 884 O O . GLU A 1 104 ? 2.014 13.616 3.553 1.00 75.31 104 GLU A O 1
ATOM 889 N N . LYS A 1 105 ? 1.579 11.646 4.568 1.00 71.75 105 LYS A N 1
ATOM 890 C CA . LYS A 1 105 ? 2.522 10.854 3.762 1.00 71.75 105 LYS A CA 1
ATOM 891 C C . LYS A 1 105 ? 2.073 10.755 2.303 1.00 71.75 105 LYS A C 1
ATOM 893 O O . LYS A 1 105 ? 2.823 11.114 1.395 1.00 71.75 105 LYS A O 1
ATOM 898 N N . ASP A 1 106 ? 0.820 10.373 2.075 1.00 74.38 106 ASP A N 1
ATOM 899 C CA . ASP A 1 106 ? 0.228 10.150 0.743 1.00 74.38 106 ASP A CA 1
ATOM 900 C C . ASP A 1 106 ? 0.032 11.443 -0.052 1.00 74.38 106 ASP A C 1
ATOM 902 O O . ASP A 1 106 ? -0.091 11.473 -1.276 1.00 74.38 106 ASP A O 1
ATOM 906 N N . SER A 1 107 ? 0.038 12.545 0.679 1.00 79.81 107 SER A N 1
ATOM 907 C CA . SER A 1 107 ? 0.034 13.913 0.204 1.00 79.81 107 SER A CA 1
ATOM 908 C C . SER A 1 107 ? 1.263 14.273 -0.638 1.00 79.81 107 SER A C 1
ATOM 910 O O . SER A 1 107 ? 1.166 15.124 -1.533 1.00 79.81 107 SER A O 1
ATOM 912 N N . LYS A 1 108 ? 2.412 13.659 -0.347 1.00 84.50 108 LYS A N 1
ATOM 913 C CA . LYS A 1 108 ? 3.670 13.929 -1.041 1.00 84.50 108 LYS A CA 1
ATOM 914 C C . LYS A 1 108 ? 3.680 13.186 -2.373 1.00 84.50 108 LYS A C 1
ATOM 916 O O . LYS A 1 108 ? 3.311 12.018 -2.474 1.00 84.50 108 LYS A O 1
ATOM 921 N N . THR A 1 109 ? 4.140 13.853 -3.421 1.00 87.25 109 THR A N 1
ATOM 922 C CA . THR A 1 109 ? 4.379 13.190 -4.707 1.00 87.25 109 THR A CA 1
ATOM 923 C C . THR A 1 109 ? 5.500 12.159 -4.564 1.00 87.25 109 THR A C 1
ATOM 925 O O . THR A 1 109 ? 6.409 12.335 -3.755 1.00 87.25 109 THR A O 1
ATOM 928 N N . ILE A 1 110 ? 5.506 11.110 -5.395 1.00 87.75 110 ILE A N 1
ATOM 929 C CA . ILE A 1 110 ? 6.568 10.083 -5.364 1.00 87.75 110 ILE A CA 1
ATOM 930 C C . ILE A 1 110 ? 7.962 10.717 -5.444 1.00 87.75 110 ILE A C 1
ATOM 932 O O . ILE A 1 110 ? 8.860 10.308 -4.718 1.00 87.75 110 ILE A O 1
ATOM 936 N N . ILE A 1 111 ? 8.142 11.756 -6.269 1.00 88.38 111 ILE A N 1
ATOM 937 C CA . ILE A 1 111 ? 9.437 12.434 -6.398 1.00 88.38 111 ILE A CA 1
ATOM 938 C C . ILE A 1 111 ? 9.870 13.136 -5.106 1.00 88.38 111 ILE A C 1
ATOM 940 O O . ILE A 1 111 ? 11.054 13.126 -4.794 1.00 88.38 111 ILE 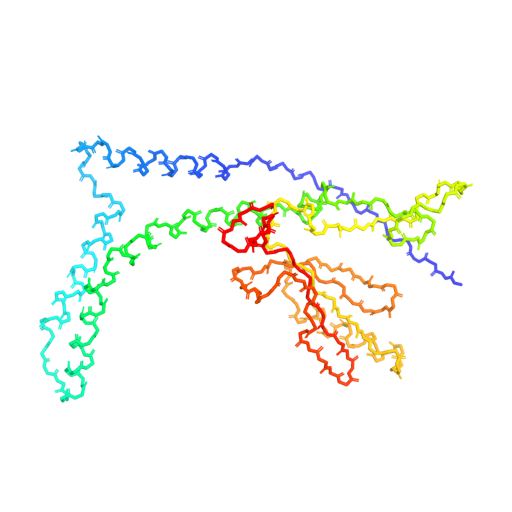A O 1
ATOM 944 N N . GLU A 1 112 ? 8.941 13.720 -4.345 1.00 89.38 112 GLU A N 1
ATOM 945 C CA . GLU A 1 112 ? 9.241 14.340 -3.047 1.00 89.38 112 GLU A CA 1
ATOM 946 C C . GLU A 1 112 ? 9.604 13.292 -1.997 1.00 89.38 112 GLU A C 1
ATOM 948 O O . GLU A 1 112 ? 10.491 13.543 -1.186 1.00 89.38 112 GLU A O 1
ATOM 953 N N . ARG A 1 113 ? 8.952 12.126 -2.051 1.00 87.81 113 ARG A N 1
ATOM 954 C CA . ARG A 1 113 ? 9.169 11.000 -1.133 1.00 87.81 113 ARG A CA 1
ATOM 955 C C . ARG A 1 113 ? 10.532 10.343 -1.343 1.00 87.81 113 ARG A C 1
ATOM 957 O O . ARG A 1 113 ? 11.206 10.005 -0.381 1.00 87.81 113 ARG A O 1
ATOM 964 N N . VAL A 1 114 ? 10.969 10.197 -2.597 1.00 88.69 114 VAL A N 1
ATOM 965 C CA . VAL A 1 114 ? 12.221 9.488 -2.932 1.00 88.69 114 VAL A CA 1
ATOM 966 C C . VAL A 1 114 ? 13.437 10.404 -3.082 1.00 88.69 114 VAL A C 1
ATOM 968 O O . VAL A 1 114 ? 14.530 9.902 -3.326 1.00 88.69 114 VAL A O 1
ATOM 971 N N . LYS A 1 115 ? 13.281 11.733 -2.985 1.00 90.06 115 LYS A N 1
ATOM 972 C CA . LYS A 1 115 ? 14.326 12.712 -3.353 1.00 90.06 115 LYS A CA 1
ATOM 973 C C . LYS A 1 115 ? 15.669 12.473 -2.646 1.00 90.06 115 LYS A C 1
ATOM 975 O O . LYS A 1 115 ? 16.704 12.546 -3.303 1.00 90.06 115 LYS A O 1
ATOM 980 N N . ASP A 1 116 ? 15.631 12.148 -1.355 1.00 89.44 116 ASP A N 1
ATOM 981 C CA . ASP A 1 116 ? 16.817 11.958 -0.509 1.00 89.44 116 ASP A CA 1
ATOM 982 C C . ASP A 1 116 ? 17.370 10.524 -0.619 1.00 89.44 116 ASP A C 1
ATOM 984 O O . ASP A 1 116 ? 18.525 10.265 -0.297 1.00 89.44 116 ASP A O 1
ATOM 988 N N . ALA A 1 117 ? 16.572 9.617 -1.189 1.00 88.94 117 ALA A N 1
ATOM 989 C CA . ALA A 1 117 ? 16.926 8.240 -1.516 1.00 88.94 117 ALA A CA 1
ATOM 990 C C . ALA A 1 117 ? 17.417 8.060 -2.970 1.00 88.94 117 ALA A C 1
ATOM 992 O O . ALA A 1 117 ? 17.762 6.951 -3.383 1.00 88.94 117 ALA A O 1
ATOM 993 N N . MET A 1 118 ? 17.443 9.121 -3.788 1.00 89.25 118 MET A N 1
ATOM 994 C CA . MET A 1 118 ? 17.919 9.039 -5.172 1.00 89.25 118 MET A CA 1
ATOM 995 C C . MET A 1 118 ? 19.448 9.068 -5.246 1.00 89.25 118 MET A C 1
ATOM 997 O O . MET A 1 118 ? 20.073 10.105 -5.024 1.00 89.25 118 MET A O 1
ATOM 1001 N N . ILE A 1 119 ? 20.051 7.971 -5.700 1.00 87.94 119 ILE A N 1
ATOM 1002 C CA . ILE A 1 119 ? 21.498 7.859 -5.912 1.00 87.94 119 ILE A CA 1
ATOM 1003 C C . ILE A 1 119 ? 21.805 7.895 -7.412 1.00 87.94 119 ILE A C 1
ATOM 1005 O O . ILE A 1 119 ? 21.113 7.295 -8.238 1.00 87.94 119 ILE A O 1
ATOM 1009 N N . ASN A 1 120 ? 22.863 8.609 -7.798 1.00 86.25 120 ASN A N 1
ATOM 1010 C CA . ASN A 1 120 ? 23.333 8.594 -9.181 1.00 86.25 120 ASN A CA 1
ATOM 1011 C C . ASN A 1 120 ? 23.997 7.247 -9.497 1.00 86.25 120 ASN A C 1
ATOM 1013 O O . ASN A 1 120 ? 24.947 6.842 -8.832 1.00 86.25 120 ASN A O 1
ATOM 1017 N N . THR A 1 121 ? 23.552 6.596 -10.569 1.00 84.00 121 THR A N 1
ATOM 1018 C CA . THR A 1 121 ? 24.309 5.497 -11.185 1.00 84.00 121 THR A CA 1
ATOM 1019 C C . THR A 1 121 ? 25.381 6.086 -12.093 1.00 84.00 121 THR A C 1
ATOM 1021 O O . THR A 1 121 ? 25.118 7.045 -12.832 1.00 84.00 121 THR A O 1
ATOM 1024 N N . VAL A 1 122 ? 26.576 5.504 -12.067 1.00 83.12 122 VAL A N 1
ATOM 1025 C CA . VAL A 1 122 ? 27.694 5.913 -12.921 1.00 83.12 122 VAL A CA 1
ATOM 1026 C C . VAL A 1 122 ? 28.075 4.780 -13.858 1.00 83.12 122 VAL A C 1
ATOM 1028 O O . VAL A 1 122 ? 28.039 3.621 -13.470 1.00 83.12 122 VAL A O 1
ATOM 1031 N N . ASN A 1 123 ? 28.461 5.099 -15.091 1.00 79.75 123 ASN A N 1
ATOM 1032 C CA . ASN A 1 123 ? 29.027 4.135 -16.041 1.00 79.75 123 ASN A CA 1
ATOM 1033 C C . ASN A 1 123 ? 28.193 2.844 -16.231 1.00 79.75 123 ASN A C 1
ATOM 1035 O O . ASN A 1 123 ? 28.757 1.769 -16.425 1.00 79.75 123 ASN A O 1
ATOM 1039 N N . TYR A 1 124 ? 26.861 2.942 -16.164 1.00 71.38 124 TYR A N 1
ATOM 1040 C CA . TYR A 1 124 ? 25.905 1.828 -16.241 1.00 71.38 124 TYR A CA 1
ATOM 1041 C C . TYR A 1 124 ? 26.079 0.746 -15.156 1.00 71.38 124 TYR A C 1
ATOM 1043 O O . TYR A 1 124 ? 25.534 -0.351 -15.290 1.00 71.38 124 TYR A O 1
ATOM 1051 N N . THR A 1 125 ? 26.805 1.030 -14.068 1.00 69.75 125 THR A N 1
ATOM 1052 C CA . THR A 1 125 ? 26.922 0.120 -12.924 1.00 69.75 125 THR A CA 1
ATOM 1053 C C . THR A 1 125 ? 25.816 0.392 -11.901 1.00 69.75 125 THR A C 1
ATOM 1055 O O . THR A 1 125 ? 25.453 1.540 -11.637 1.00 69.75 125 THR A O 1
ATOM 1058 N N . LYS A 1 126 ? 25.245 -0.689 -11.342 1.00 64.50 126 LYS A N 1
ATOM 1059 C CA . LYS A 1 126 ? 24.152 -0.616 -10.354 1.00 64.50 126 LYS A CA 1
ATOM 1060 C C . LYS A 1 126 ? 24.634 -0.049 -9.015 1.00 64.50 126 LYS A C 1
ATOM 1062 O O . LYS A 1 126 ? 23.912 0.727 -8.410 1.00 64.50 126 LYS A O 1
ATOM 1067 N N . ILE A 1 127 ? 25.844 -0.411 -8.577 1.00 58.81 127 ILE A N 1
ATOM 1068 C CA . ILE A 1 127 ? 26.514 0.114 -7.379 1.00 58.81 127 ILE A CA 1
ATOM 1069 C C . ILE A 1 127 ? 28.031 -0.016 -7.602 1.00 58.81 127 ILE A C 1
ATOM 1071 O O . ILE A 1 127 ? 28.482 -1.033 -8.131 1.00 58.81 127 ILE A O 1
ATOM 1075 N N . GLY A 1 128 ? 28.815 0.984 -7.198 1.00 55.41 128 GLY A N 1
ATOM 1076 C CA . GLY A 1 128 ? 30.272 0.868 -7.094 1.00 55.41 128 GLY A CA 1
ATOM 1077 C C . GLY A 1 128 ? 31.081 1.519 -8.222 1.00 55.41 128 GLY A C 1
ATOM 1078 O O . GLY A 1 128 ? 30.828 1.348 -9.418 1.00 55.41 128 GLY A O 1
ATOM 1079 N N . GLN A 1 129 ? 32.097 2.262 -7.784 1.00 57.78 129 GLN A N 1
ATOM 1080 C CA . GLN A 1 129 ? 33.174 2.829 -8.582 1.00 57.78 129 GLN A CA 1
ATOM 1081 C C . GLN A 1 129 ? 34.140 1.710 -8.992 1.00 57.78 129 GLN A C 1
ATOM 1083 O O . GLN A 1 129 ? 34.646 0.984 -8.144 1.00 57.78 129 GLN A O 1
ATOM 1088 N N . GLN A 1 130 ? 34.444 1.590 -10.285 1.00 61.00 130 GLN A N 1
ATOM 1089 C CA . GLN A 1 130 ? 35.677 0.916 -10.690 1.00 61.00 130 GLN A CA 1
ATOM 1090 C C . GLN A 1 130 ? 36.824 1.907 -10.502 1.00 61.00 130 GLN A C 1
ATOM 1092 O O . GLN A 1 130 ? 36.811 2.997 -11.085 1.00 61.00 130 GLN A O 1
ATOM 1097 N N . GLU A 1 131 ? 37.774 1.548 -9.643 1.00 62.53 131 GLU A N 1
ATOM 1098 C CA . GLU A 1 131 ? 38.933 2.369 -9.307 1.00 62.53 131 GLU A CA 1
ATOM 1099 C C . GLU A 1 131 ? 39.671 2.800 -10.591 1.00 62.53 131 GLU A C 1
ATOM 1101 O O . GLU A 1 131 ? 39.884 2.004 -11.506 1.00 62.53 131 GLU A O 1
ATOM 1106 N N . GLY A 1 132 ? 39.975 4.096 -10.716 1.00 69.56 132 GLY A N 1
ATOM 1107 C CA . GLY A 1 132 ? 40.685 4.654 -11.875 1.00 69.56 132 GLY A CA 1
ATOM 1108 C C . GLY A 1 132 ? 39.855 4.990 -13.129 1.00 69.56 132 GLY A C 1
ATOM 1109 O O . GLY A 1 132 ? 40.430 5.495 -14.094 1.00 69.56 132 GLY A O 1
ATOM 1110 N N . LYS A 1 133 ? 38.526 4.783 -13.163 1.00 70.25 133 LYS A N 1
ATOM 1111 C CA . LYS A 1 133 ? 37.684 5.187 -14.315 1.00 70.25 133 LYS A CA 1
ATOM 1112 C C . LYS A 1 133 ? 37.046 6.570 -14.141 1.00 70.25 133 LYS A C 1
ATOM 1114 O O . LYS A 1 133 ? 36.559 6.912 -13.066 1.00 70.25 133 LYS A O 1
ATOM 1119 N N . LYS A 1 134 ? 36.985 7.351 -15.233 1.00 72.62 134 LYS A N 1
ATOM 1120 C CA . LYS A 1 134 ? 36.205 8.602 -15.288 1.00 72.62 134 LYS A CA 1
ATOM 1121 C C . LYS A 1 134 ? 34.732 8.308 -14.997 1.00 72.62 134 LYS A C 1
ATOM 1123 O O . LYS A 1 134 ? 34.182 7.321 -15.484 1.00 72.62 134 LYS A O 1
ATOM 1128 N N . GLN A 1 135 ? 34.109 9.167 -14.201 1.00 75.19 135 GLN A N 1
ATOM 1129 C CA . GLN A 1 135 ? 32.713 9.027 -13.804 1.00 75.19 135 GLN A CA 1
ATOM 1130 C C . GLN A 1 135 ? 31.818 9.749 -14.811 1.00 75.19 135 GLN A C 1
ATOM 1132 O O . GLN A 1 135 ? 31.929 10.962 -14.988 1.00 75.19 135 GLN A O 1
ATOM 1137 N N . GLN A 1 136 ? 30.924 9.010 -15.461 1.00 81.25 136 GLN A N 1
ATOM 1138 C CA . GLN A 1 136 ? 29.804 9.572 -16.204 1.00 81.25 136 GLN A CA 1
ATOM 1139 C C . GLN A 1 136 ? 28.515 9.165 -15.500 1.00 81.25 136 GLN A C 1
ATOM 1141 O O . GLN A 1 136 ? 28.269 7.976 -15.317 1.00 81.25 136 GLN A O 1
ATOM 1146 N N . ILE A 1 137 ? 27.684 10.137 -15.118 1.00 83.56 137 ILE A N 1
ATOM 1147 C CA . ILE A 1 137 ? 26.340 9.852 -14.604 1.00 83.56 137 ILE A CA 1
ATOM 1148 C C . ILE A 1 137 ? 25.517 9.276 -15.758 1.00 83.56 137 ILE A C 1
ATOM 1150 O O . ILE A 1 137 ? 25.301 9.946 -16.767 1.00 83.56 137 ILE A O 1
ATOM 1154 N N . THR A 1 138 ? 25.074 8.031 -15.612 1.00 84.88 138 THR A N 1
ATOM 1155 C CA . THR A 1 138 ? 24.326 7.290 -16.642 1.00 84.88 138 THR A CA 1
ATOM 1156 C C . THR A 1 138 ? 22.854 7.104 -16.293 1.00 84.88 138 THR A C 1
ATOM 1158 O O . THR A 1 138 ? 22.084 6.629 -17.120 1.00 84.88 138 THR A O 1
ATOM 1161 N N . GLY A 1 139 ? 22.448 7.478 -15.081 1.00 85.12 139 GLY A N 1
ATOM 1162 C CA . GLY A 1 139 ? 21.080 7.301 -14.605 1.00 85.12 139 GLY A CA 1
ATOM 1163 C C . GLY A 1 139 ? 20.949 7.557 -13.109 1.00 85.12 139 GLY A C 1
ATOM 1164 O O . GLY A 1 139 ? 21.905 7.987 -12.458 1.00 85.12 139 GLY A O 1
ATOM 1165 N N . LYS A 1 140 ? 19.769 7.258 -12.568 1.00 86.25 140 LYS A N 1
ATOM 1166 C CA . LYS A 1 140 ? 19.471 7.342 -11.138 1.00 86.25 140 LYS A CA 1
ATOM 1167 C C . LYS A 1 140 ? 18.812 6.052 -10.665 1.00 86.25 140 LYS A C 1
ATOM 1169 O O . LYS A 1 140 ? 18.039 5.458 -11.413 1.00 86.25 140 LYS A O 1
ATOM 1174 N N . LEU A 1 141 ? 19.110 5.662 -9.436 1.00 86.62 141 LEU A N 1
ATOM 1175 C CA . LEU A 1 141 ? 18.451 4.585 -8.708 1.00 86.62 141 LEU A CA 1
ATOM 1176 C C . LEU A 1 141 ? 17.775 5.173 -7.468 1.00 86.62 141 LEU A C 1
ATOM 1178 O O . LEU A 1 141 ? 18.197 6.220 -6.980 1.00 86.62 141 LEU A O 1
ATOM 1182 N N . ILE A 1 142 ? 16.736 4.508 -6.977 1.00 87.69 142 ILE A N 1
ATOM 1183 C CA . ILE A 1 142 ? 16.127 4.816 -5.682 1.00 87.69 142 ILE A CA 1
ATOM 1184 C C . ILE A 1 142 ? 16.593 3.733 -4.719 1.00 87.69 142 ILE A C 1
ATOM 1186 O O . ILE A 1 142 ? 16.332 2.553 -4.949 1.00 87.69 142 ILE A O 1
ATOM 1190 N N . ASP A 1 143 ? 17.308 4.135 -3.677 1.00 86.50 143 ASP A N 1
ATOM 1191 C CA . ASP A 1 143 ? 17.691 3.247 -2.591 1.00 86.50 143 ASP A CA 1
ATOM 1192 C C . ASP A 1 143 ? 16.607 3.301 -1.517 1.00 86.50 143 ASP A C 1
ATOM 1194 O O . ASP A 1 143 ? 16.577 4.209 -0.690 1.00 86.50 143 ASP A O 1
ATOM 1198 N N . LEU A 1 144 ? 15.698 2.325 -1.545 1.00 84.69 144 LEU A N 1
ATOM 1199 C CA . LEU A 1 144 ? 14.592 2.253 -0.589 1.00 84.69 144 LEU A CA 1
ATOM 1200 C C . LEU A 1 144 ? 15.073 2.196 0.870 1.00 84.69 144 LEU A C 1
ATOM 1202 O O . LEU A 1 144 ? 14.306 2.547 1.751 1.00 84.69 144 LEU A O 1
ATOM 1206 N N . SER A 1 145 ? 16.324 1.801 1.151 1.00 80.81 145 SER A N 1
ATOM 1207 C CA . SER A 1 145 ? 16.857 1.800 2.523 1.00 80.81 145 SER A CA 1
ATOM 1208 C C . SER A 1 145 ? 17.146 3.200 3.077 1.00 80.81 145 SER A C 1
ATOM 1210 O O . SER A 1 145 ? 17.225 3.375 4.292 1.00 80.81 145 SER A O 1
ATOM 1212 N N . LEU A 1 146 ? 17.279 4.195 2.197 1.00 84.19 146 LEU A N 1
ATOM 1213 C CA . LEU A 1 146 ? 17.491 5.598 2.551 1.00 84.19 146 LEU A CA 1
ATOM 1214 C C . LEU A 1 146 ? 16.181 6.383 2.666 1.00 84.19 146 LEU A C 1
ATOM 1216 O O . LEU A 1 146 ? 16.220 7.590 2.899 1.00 84.19 146 LEU A O 1
ATOM 1220 N N . MET A 1 147 ? 15.029 5.737 2.467 1.00 85.00 147 MET A N 1
ATOM 1221 C CA . MET A 1 147 ? 13.746 6.395 2.661 1.00 85.00 147 MET A CA 1
ATOM 1222 C C . MET A 1 147 ? 13.471 6.624 4.152 1.00 85.00 147 MET A C 1
ATOM 1224 O O . MET A 1 147 ? 13.857 5.841 5.021 1.00 85.00 147 MET A O 1
ATOM 1228 N N . ASP A 1 148 ? 12.808 7.742 4.443 1.00 78.75 148 ASP A N 1
ATOM 1229 C CA . ASP A 1 148 ? 12.379 8.098 5.800 1.00 78.75 148 ASP A CA 1
ATOM 1230 C C . ASP A 1 148 ? 11.009 7.508 6.163 1.00 78.75 148 ASP A C 1
ATOM 1232 O O . ASP A 1 148 ? 10.578 7.589 7.310 1.00 78.75 148 ASP A O 1
ATOM 1236 N N . GLU A 1 149 ? 10.317 6.913 5.193 1.00 79.31 149 GLU A N 1
ATOM 1237 C CA . GLU A 1 149 ? 9.026 6.263 5.372 1.00 79.31 149 GLU A CA 1
ATOM 1238 C C . GLU A 1 149 ? 9.019 4.862 4.755 1.00 79.31 149 GLU A C 1
ATOM 1240 O O . GLU A 1 149 ? 9.741 4.567 3.808 1.00 79.31 149 GLU A O 1
ATOM 1245 N N . ASP A 1 150 ? 8.118 4.032 5.256 1.00 81.00 150 ASP A N 1
ATOM 1246 C CA . ASP A 1 150 ? 7.945 2.612 4.950 1.00 81.00 150 ASP A CA 1
ATOM 1247 C C . ASP A 1 150 ? 6.659 2.306 4.160 1.00 81.00 150 ASP A C 1
ATOM 1249 O O . ASP A 1 150 ? 6.391 1.151 3.821 1.00 81.00 150 ASP A O 1
ATOM 1253 N N . ASN A 1 151 ? 5.850 3.332 3.859 1.00 85.31 151 ASN A N 1
ATOM 1254 C CA . ASN A 1 151 ? 4.564 3.166 3.180 1.00 85.31 151 ASN A CA 1
ATOM 1255 C C . ASN A 1 151 ? 4.701 3.071 1.651 1.00 85.31 151 ASN A C 1
ATOM 1257 O O . ASN A 1 151 ? 3.826 2.504 1.003 1.00 85.31 151 ASN A O 1
ATOM 1261 N N . LEU A 1 152 ? 5.768 3.607 1.047 1.00 87.94 152 LEU A N 1
ATOM 1262 C CA . LEU A 1 152 ? 5.988 3.490 -0.398 1.00 87.94 152 LEU A CA 1
ATOM 1263 C C . LEU A 1 152 ? 6.590 2.120 -0.733 1.00 87.94 152 LEU A C 1
ATOM 1265 O O . LEU A 1 152 ? 7.628 1.743 -0.191 1.00 87.94 152 LEU A O 1
ATOM 1269 N N . CYS A 1 153 ? 5.990 1.408 -1.683 1.00 89.25 153 CYS A N 1
ATOM 1270 C CA . CYS A 1 153 ? 6.574 0.211 -2.275 1.00 89.25 153 CYS A CA 1
ATOM 1271 C C . CYS A 1 153 ? 6.666 0.318 -3.799 1.00 89.25 153 CYS A C 1
ATOM 1273 O O . CYS A 1 153 ? 6.023 1.155 -4.443 1.00 89.25 153 CYS A O 1
ATOM 1275 N N . VAL A 1 154 ? 7.509 -0.539 -4.367 1.00 91.56 154 VAL A N 1
ATOM 1276 C CA . VAL A 1 154 ? 7.665 -0.725 -5.805 1.00 91.56 154 VAL A CA 1
ATOM 1277 C C . VAL A 1 154 ? 7.282 -2.157 -6.139 1.00 91.56 154 VAL A C 1
ATOM 1279 O O . VAL A 1 154 ? 7.894 -3.090 -5.631 1.00 91.56 154 VAL A O 1
ATOM 1282 N N . VAL A 1 155 ? 6.291 -2.330 -7.003 1.00 92.25 155 VAL A N 1
ATOM 1283 C CA . VAL A 1 155 ? 5.955 -3.618 -7.612 1.00 92.25 155 VAL A CA 1
ATOM 1284 C C . VAL A 1 155 ? 6.624 -3.668 -8.979 1.00 92.25 155 VAL A C 1
ATOM 1286 O O . VAL A 1 155 ? 6.336 -2.826 -9.831 1.00 92.25 155 VAL A O 1
ATOM 1289 N N . ASP A 1 156 ? 7.529 -4.614 -9.182 1.00 93.56 156 ASP A N 1
ATOM 1290 C CA . ASP A 1 156 ? 8.164 -4.871 -10.470 1.00 93.56 156 ASP A CA 1
ATOM 1291 C C . ASP A 1 156 ? 7.449 -6.026 -11.164 1.00 93.56 156 ASP A C 1
ATOM 1293 O O . ASP A 1 156 ? 7.309 -7.118 -10.615 1.00 93.56 156 ASP A O 1
ATOM 1297 N N . ILE A 1 157 ? 6.948 -5.755 -12.365 1.00 94.19 157 ILE A N 1
ATOM 1298 C CA . ILE A 1 157 ? 6.308 -6.743 -13.220 1.00 94.19 157 ILE A CA 1
ATOM 1299 C C . ILE A 1 157 ? 7.223 -7.016 -14.405 1.00 94.19 157 ILE A C 1
ATOM 1301 O O . ILE A 1 157 ? 7.287 -6.231 -15.363 1.00 94.19 157 ILE A O 1
ATOM 1305 N N . ASP A 1 158 ? 7.866 -8.175 -14.365 1.00 92.88 158 ASP A N 1
ATOM 1306 C CA . ASP A 1 158 ? 8.775 -8.652 -15.395 1.00 92.88 158 ASP A CA 1
ATOM 1307 C C . ASP A 1 158 ? 8.020 -9.521 -16.406 1.00 92.88 158 ASP A C 1
ATOM 1309 O O . ASP A 1 158 ? 7.724 -10.693 -16.178 1.00 92.88 158 ASP A O 1
ATOM 1313 N N . ILE A 1 159 ? 7.695 -8.946 -17.566 1.00 92.94 159 ILE A N 1
ATOM 1314 C CA . ILE A 1 159 ? 6.983 -9.659 -18.634 1.00 92.94 159 ILE A CA 1
ATOM 1315 C C . ILE A 1 159 ? 7.944 -10.593 -19.377 1.00 92.94 159 ILE A C 1
ATOM 1317 O O . ILE A 1 159 ? 9.027 -10.190 -19.814 1.00 92.94 159 ILE A O 1
ATOM 1321 N N . HIS A 1 160 ? 7.528 -11.846 -19.569 1.00 92.00 160 HIS A N 1
ATOM 1322 C CA . HIS A 1 160 ? 8.348 -12.863 -20.213 1.00 92.00 160 HIS A CA 1
ATOM 1323 C C . HIS A 1 160 ? 8.677 -12.503 -21.669 1.00 92.00 160 HIS A C 1
ATOM 1325 O O . HIS A 1 160 ? 7.807 -12.225 -22.499 1.00 92.00 160 HIS A O 1
ATOM 1331 N N . LYS A 1 161 ? 9.975 -12.549 -21.984 1.00 86.56 161 LYS A N 1
ATOM 1332 C CA . LYS A 1 161 ? 10.549 -12.125 -23.273 1.00 86.56 161 LYS A CA 1
ATOM 1333 C C . LYS A 1 161 ? 10.349 -13.136 -24.404 1.00 86.56 161 LYS A C 1
ATOM 1335 O O . LYS A 1 161 ? 10.684 -12.843 -25.545 1.00 86.56 161 LYS A O 1
ATOM 1340 N N . ASP A 1 162 ? 9.841 -14.325 -24.092 1.00 88.25 162 ASP A N 1
ATOM 1341 C CA . ASP A 1 162 ? 9.536 -15.3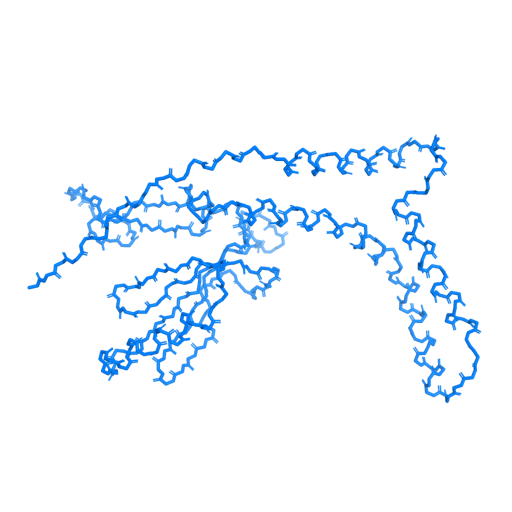80 -25.063 1.00 88.25 162 ASP A CA 1
ATOM 1342 C C . ASP A 1 162 ? 8.257 -15.086 -25.872 1.00 88.25 162 ASP A C 1
ATOM 1344 O O . ASP A 1 162 ? 7.963 -15.766 -26.855 1.00 88.25 162 ASP A O 1
ATOM 1348 N N . LYS A 1 163 ? 7.483 -14.071 -25.470 1.00 85.19 163 LYS A N 1
ATOM 1349 C CA . LYS A 1 163 ? 6.261 -13.629 -26.149 1.00 85.19 163 LYS A CA 1
ATOM 1350 C C . LYS A 1 163 ? 6.572 -12.631 -27.277 1.00 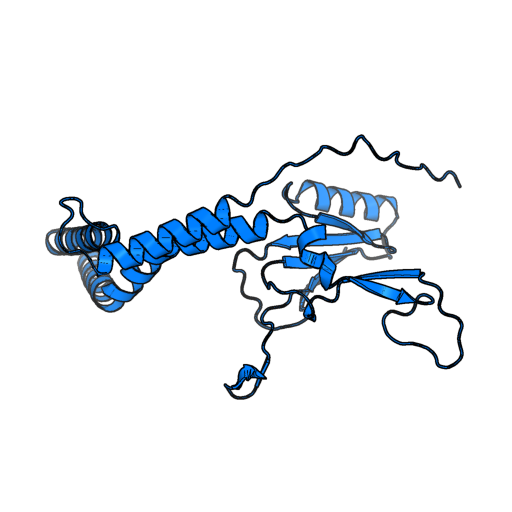85.19 163 LYS A C 1
ATOM 1352 O O . LYS A 1 163 ? 7.588 -11.942 -27.266 1.00 85.19 163 LYS A O 1
ATOM 1357 N N . SER A 1 164 ? 5.666 -12.513 -28.254 1.00 90.06 164 SER A N 1
ATOM 1358 C CA . SER A 1 164 ? 5.769 -11.484 -29.301 1.00 90.06 164 SER A CA 1
ATOM 1359 C C . SER A 1 164 ? 5.597 -10.076 -28.723 1.00 90.06 164 SER A C 1
ATOM 1361 O O . SER A 1 164 ? 4.916 -9.893 -27.713 1.00 90.06 164 SER A O 1
ATOM 1363 N N . ILE A 1 165 ? 6.154 -9.063 -29.394 1.00 89.56 165 ILE A N 1
ATOM 1364 C CA . ILE A 1 165 ? 6.064 -7.665 -28.943 1.00 89.56 165 ILE A CA 1
ATOM 1365 C C . ILE A 1 165 ? 4.612 -7.182 -28.797 1.00 89.56 165 ILE A C 1
ATOM 1367 O O . ILE A 1 165 ? 4.271 -6.550 -27.805 1.00 89.56 165 ILE A O 1
ATOM 1371 N N . GLU A 1 166 ? 3.731 -7.579 -29.718 1.00 92.00 166 GLU A N 1
ATOM 1372 C CA . GLU A 1 166 ? 2.292 -7.287 -29.675 1.00 92.00 166 GLU A CA 1
ATOM 1373 C C . GLU A 1 166 ? 1.624 -7.897 -28.437 1.00 92.00 166 GLU A C 1
ATOM 1375 O O . GLU A 1 166 ? 0.769 -7.279 -27.803 1.00 92.00 166 GLU A O 1
ATOM 1380 N N . LYS A 1 167 ? 2.029 -9.118 -28.064 1.00 91.62 167 LYS A N 1
ATOM 1381 C CA . LYS A 1 167 ? 1.505 -9.801 -26.882 1.00 91.62 167 LYS A CA 1
ATOM 1382 C C . LYS A 1 167 ? 2.033 -9.168 -25.596 1.00 91.62 167 LYS A C 1
ATOM 1384 O O . LYS A 1 167 ? 1.247 -8.992 -24.670 1.00 91.62 167 LYS A O 1
ATOM 1389 N N . ILE A 1 168 ? 3.311 -8.788 -25.553 1.00 91.19 168 ILE A N 1
ATOM 1390 C CA . ILE A 1 168 ? 3.910 -8.039 -24.434 1.00 91.19 168 ILE A CA 1
ATOM 1391 C C . ILE A 1 168 ? 3.175 -6.709 -24.236 1.00 91.19 168 ILE A C 1
ATOM 1393 O O . ILE A 1 168 ? 2.787 -6.377 -23.117 1.00 91.19 168 ILE A O 1
ATOM 1397 N N . ASP A 1 169 ? 2.918 -5.974 -25.317 1.00 92.38 169 ASP A N 1
ATOM 1398 C CA . ASP A 1 169 ? 2.211 -4.695 -25.264 1.00 92.38 169 ASP A CA 1
ATOM 1399 C C . ASP A 1 169 ? 0.763 -4.856 -24.797 1.00 92.38 169 ASP A C 1
ATOM 1401 O O . ASP A 1 169 ? 0.305 -4.079 -23.959 1.00 92.38 169 ASP A O 1
ATOM 1405 N N . LYS A 1 170 ? 0.068 -5.906 -25.253 1.00 94.19 170 LYS A N 1
ATOM 1406 C CA . LYS A 1 170 ? -1.283 -6.237 -24.783 1.00 94.19 170 LYS A CA 1
ATOM 1407 C C . LYS A 1 170 ? -1.310 -6.593 -23.296 1.00 94.19 170 LYS A C 1
ATOM 1409 O O . LYS A 1 170 ? -2.183 -6.114 -22.581 1.00 94.19 170 LYS A O 1
ATOM 1414 N N . ILE A 1 171 ? -0.363 -7.408 -22.823 1.00 92.75 171 ILE A N 1
ATOM 1415 C CA . ILE A 1 171 ? -0.238 -7.746 -21.396 1.00 92.75 171 ILE A CA 1
ATOM 1416 C C . ILE A 1 171 ? -0.025 -6.466 -20.583 1.00 92.75 171 ILE A C 1
ATOM 1418 O O . ILE A 1 171 ? -0.754 -6.217 -19.629 1.00 92.75 171 ILE A O 1
ATOM 1422 N N . ARG A 1 172 ? 0.922 -5.620 -20.998 1.00 94.19 172 ARG A N 1
ATOM 1423 C CA . ARG A 1 172 ? 1.231 -4.356 -20.324 1.00 94.19 172 ARG A CA 1
ATOM 1424 C C . ARG A 1 172 ? 0.039 -3.401 -20.288 1.00 94.19 172 ARG A C 1
ATOM 1426 O O . ARG A 1 172 ? -0.199 -2.799 -19.248 1.00 94.19 172 ARG A O 1
ATOM 1433 N N . GLN A 1 173 ? -0.706 -3.264 -21.386 1.00 94.62 173 GLN A N 1
ATOM 1434 C CA . GLN A 1 173 ? -1.879 -2.390 -21.418 1.00 94.62 173 GLN A CA 1
ATOM 1435 C C . GLN A 1 173 ? -2.991 -2.912 -20.506 1.00 94.62 173 GLN A C 1
ATOM 1437 O O . GLN A 1 173 ? -3.513 -2.146 -19.708 1.00 94.62 173 GLN A O 1
ATOM 1442 N N . ASN A 1 174 ? -3.267 -4.219 -20.533 1.00 93.88 174 ASN A N 1
ATOM 1443 C CA . ASN A 1 174 ? -4.243 -4.832 -19.630 1.00 93.88 174 ASN A CA 1
ATOM 1444 C C . ASN A 1 174 ? -3.877 -4.621 -18.152 1.00 93.88 174 ASN A C 1
ATOM 1446 O O . ASN A 1 174 ? -4.757 -4.375 -17.332 1.00 93.88 174 ASN A O 1
ATOM 1450 N N . LEU A 1 175 ? -2.584 -4.711 -17.812 1.00 93.12 175 LEU A N 1
ATOM 1451 C CA . LEU A 1 175 ? -2.103 -4.410 -16.464 1.00 93.12 175 LEU A CA 1
ATOM 1452 C C . LEU A 1 175 ? -2.378 -2.945 -16.113 1.00 93.12 175 LEU A C 1
AT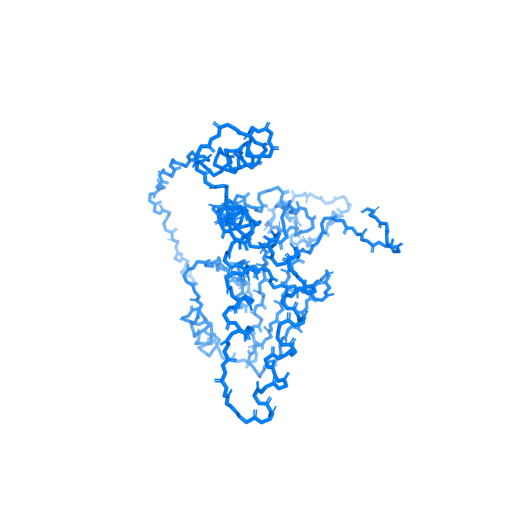OM 1454 O O . LEU A 1 175 ? -3.003 -2.687 -15.093 1.00 93.12 175 LEU A O 1
ATOM 1458 N N . ILE A 1 176 ? -1.992 -1.998 -16.972 1.00 93.31 176 ILE A N 1
ATOM 1459 C CA . ILE A 1 176 ? -2.225 -0.560 -16.753 1.00 93.31 176 ILE A CA 1
ATOM 1460 C C . ILE A 1 176 ? -3.718 -0.246 -16.584 1.00 93.31 176 ILE A C 1
ATOM 1462 O O . ILE A 1 176 ? -4.073 0.488 -15.668 1.00 93.31 176 ILE A O 1
ATOM 1466 N N . ASP A 1 177 ? -4.584 -0.832 -17.412 1.00 95.06 177 ASP A N 1
ATOM 1467 C CA . ASP A 1 177 ? -6.035 -0.609 -17.372 1.00 95.06 177 ASP A CA 1
ATOM 1468 C C . ASP A 1 177 ? -6.681 -1.143 -16.081 1.00 95.06 177 ASP A C 1
ATOM 1470 O O . ASP A 1 177 ? -7.747 -0.678 -15.681 1.00 95.06 177 ASP A O 1
ATOM 1474 N N . SER A 1 178 ? -6.038 -2.110 -15.417 1.00 92.50 178 SER A N 1
ATOM 1475 C CA . SER A 1 178 ? -6.491 -2.671 -14.138 1.00 92.50 178 SER A CA 1
ATOM 1476 C C . SER A 1 178 ? -5.999 -1.901 -12.906 1.00 92.50 178 SER A C 1
ATOM 1478 O O . SER A 1 178 ? -6.486 -2.146 -11.801 1.00 92.50 178 SER A O 1
ATOM 1480 N N . LEU A 1 179 ? -5.033 -0.988 -13.068 1.00 91.38 179 LEU A N 1
ATOM 1481 C CA . LEU A 1 179 ? -4.415 -0.282 -11.947 1.00 91.38 179 LEU A CA 1
ATOM 1482 C C . LEU A 1 179 ? -5.231 0.945 -11.519 1.00 91.38 179 LEU A C 1
ATOM 1484 O O . LEU A 1 179 ? -5.821 1.636 -12.353 1.00 91.38 179 LEU A O 1
ATOM 1488 N N . PRO A 1 180 ? -5.239 1.270 -10.213 1.00 87.88 180 PRO A N 1
ATOM 1489 C CA . PRO A 1 180 ? -5.887 2.480 -9.732 1.00 87.88 180 PRO A CA 1
ATOM 1490 C C . PRO A 1 180 ? -5.168 3.737 -10.258 1.00 87.88 180 PRO A C 1
ATOM 1492 O O . PRO A 1 180 ? -3.960 3.713 -10.484 1.00 87.88 180 PRO A O 1
ATOM 1495 N N . PRO A 1 181 ? -5.867 4.878 -10.403 1.00 80.25 181 PRO A N 1
ATOM 1496 C CA . PRO A 1 181 ? -5.310 6.084 -11.028 1.00 80.25 181 PRO A CA 1
ATOM 1497 C C . PRO A 1 181 ? -4.200 6.773 -10.213 1.00 80.25 181 PRO A C 1
ATOM 1499 O O . PRO A 1 181 ? -3.464 7.593 -10.756 1.00 80.25 181 PRO A O 1
ATOM 1502 N N . ASN A 1 182 ? -4.064 6.450 -8.923 1.00 81.75 182 ASN A N 1
ATOM 1503 C CA . ASN A 1 182 ? -3.144 7.108 -7.988 1.00 81.75 182 ASN A CA 1
ATOM 1504 C C . ASN A 1 182 ? -1.854 6.300 -7.755 1.00 81.75 182 ASN A C 1
ATOM 1506 O O . ASN A 1 182 ? -1.390 6.182 -6.623 1.00 81.75 182 ASN A O 1
ATOM 1510 N N . VAL A 1 183 ? -1.280 5.727 -8.815 1.00 89.44 183 VAL A N 1
ATOM 1511 C CA . VAL A 1 183 ? 0.000 4.999 -8.750 1.00 89.44 183 VAL A CA 1
ATOM 1512 C C . VAL A 1 183 ? 1.018 5.601 -9.709 1.00 89.44 183 VAL A C 1
ATOM 1514 O O . VAL A 1 183 ? 0.675 6.131 -10.767 1.00 89.44 183 VAL A O 1
ATOM 1517 N N . GLY A 1 184 ? 2.296 5.528 -9.349 1.00 90.62 184 GLY A N 1
ATOM 1518 C CA . GLY A 1 184 ? 3.381 5.886 -10.255 1.00 90.62 184 GLY A CA 1
ATOM 1519 C C . GLY A 1 184 ? 3.690 4.731 -11.192 1.00 90.62 184 GLY A C 1
ATOM 1520 O O . GLY A 1 184 ? 3.890 3.615 -10.735 1.00 90.62 184 GLY A O 1
ATOM 1521 N N . LEU A 1 185 ? 3.776 4.994 -12.493 1.00 93.25 185 LEU A N 1
ATOM 1522 C CA . LEU A 1 185 ? 4.073 3.973 -13.497 1.00 93.25 185 LEU A CA 1
ATOM 1523 C C . LEU A 1 185 ? 5.359 4.310 -14.241 1.00 93.25 185 LEU A C 1
ATOM 1525 O O . LEU A 1 185 ? 5.514 5.417 -14.761 1.00 93.25 185 LEU A O 1
ATOM 1529 N N . VAL A 1 186 ? 6.267 3.341 -14.335 1.00 91.44 186 VAL A N 1
ATOM 1530 C CA . VAL A 1 186 ? 7.497 3.452 -15.126 1.00 91.44 186 VAL A CA 1
ATOM 1531 C C . VAL A 1 186 ? 7.667 2.193 -15.965 1.00 91.44 186 VAL A C 1
ATOM 1533 O O . VAL A 1 186 ? 7.753 1.089 -15.439 1.00 91.44 186 VAL A O 1
ATOM 1536 N N . LYS A 1 187 ? 7.751 2.349 -17.289 1.00 90.88 187 LYS A N 1
ATOM 1537 C CA . LYS A 1 187 ? 8.099 1.238 -18.184 1.00 90.88 187 LYS A CA 1
ATOM 1538 C C . LYS A 1 187 ? 9.571 0.873 -17.984 1.00 90.88 187 LYS A C 1
ATOM 1540 O O . LYS A 1 187 ? 10.435 1.747 -18.074 1.00 90.88 187 LYS A O 1
ATOM 1545 N N . THR A 1 188 ? 9.863 -0.405 -17.759 1.00 87.62 188 THR A N 1
ATOM 1546 C CA . THR A 1 188 ? 11.247 -0.870 -17.588 1.00 87.62 188 THR A CA 1
ATOM 1547 C C . THR A 1 188 ? 11.954 -1.005 -18.934 1.00 87.62 188 THR A C 1
ATOM 1549 O O . THR A 1 188 ? 11.323 -1.098 -19.991 1.00 87.62 188 THR A O 1
ATOM 1552 N N . ALA A 1 189 ? 13.290 -1.048 -18.913 1.00 80.50 189 ALA A N 1
ATOM 1553 C CA . ALA A 1 189 ? 14.099 -1.198 -20.126 1.00 80.50 189 ALA A CA 1
ATOM 1554 C C . ALA A 1 189 ? 13.746 -2.463 -20.934 1.00 80.50 189 ALA A C 1
ATOM 1556 O O . ALA A 1 189 ? 13.900 -2.481 -22.152 1.00 80.50 189 ALA A O 1
ATOM 1557 N N . HIS A 1 190 ? 13.240 -3.501 -20.263 1.00 78.25 190 HIS A N 1
ATOM 1558 C CA . HIS A 1 190 ? 12.881 -4.780 -20.872 1.00 78.25 190 HIS A CA 1
ATOM 1559 C C . HIS A 1 190 ? 11.398 -4.901 -21.244 1.00 78.25 190 HIS A C 1
ATOM 1561 O O . HIS A 1 190 ? 10.972 -5.966 -21.677 1.00 78.25 190 HIS A O 1
ATOM 1567 N N . GLY A 1 191 ? 10.620 -3.823 -21.118 1.00 84.00 191 GLY A N 1
ATOM 1568 C CA . GLY A 1 191 ? 9.208 -3.807 -21.502 1.00 84.00 191 GLY A CA 1
ATOM 1569 C C . GLY A 1 191 ? 8.229 -4.215 -20.401 1.00 84.00 191 GLY A C 1
ATOM 1570 O O . GLY A 1 191 ? 7.029 -4.180 -20.663 1.00 84.00 191 GLY A O 1
ATOM 1571 N N . GLY A 1 192 ? 8.722 -4.529 -19.202 1.00 91.31 192 GLY A N 1
ATOM 1572 C CA . GLY A 1 192 ? 7.925 -4.692 -17.987 1.00 91.31 192 GLY A CA 1
ATOM 1573 C C . GLY A 1 192 ? 7.461 -3.358 -17.392 1.00 91.31 192 GLY A C 1
ATOM 1574 O O . GLY A 1 192 ? 7.474 -2.314 -18.065 1.00 91.31 192 GLY A O 1
ATOM 1575 N N . LEU A 1 193 ? 7.060 -3.382 -16.121 1.00 94.50 193 LEU A N 1
ATOM 1576 C CA . LEU A 1 193 ? 6.463 -2.236 -15.437 1.00 94.50 193 LEU A CA 1
ATOM 1577 C C . LEU A 1 193 ? 6.913 -2.153 -13.975 1.00 94.50 193 LEU A C 1
ATOM 1579 O O . LEU A 1 193 ? 6.695 -3.086 -13.221 1.00 94.50 193 LEU A O 1
ATOM 1583 N N . HIS A 1 194 ? 7.456 -1.008 -13.563 1.00 93.94 194 HIS A N 1
ATOM 1584 C CA . HIS A 1 194 ? 7.538 -0.651 -12.147 1.00 93.94 194 HIS A CA 1
ATOM 1585 C C . HIS A 1 194 ? 6.300 0.159 -11.768 1.00 93.94 194 HIS A C 1
ATOM 1587 O O . HIS A 1 194 ? 5.992 1.171 -12.414 1.00 93.94 194 HIS A O 1
ATOM 1593 N N . ILE A 1 195 ? 5.633 -0.257 -10.699 1.00 94.69 195 ILE A N 1
ATOM 1594 C CA . ILE A 1 195 ? 4.466 0.401 -10.121 1.00 94.69 195 ILE A CA 1
ATOM 1595 C C . ILE A 1 195 ? 4.852 0.897 -8.730 1.00 94.69 195 ILE A C 1
ATOM 1597 O O . ILE A 1 195 ? 5.187 0.108 -7.858 1.00 94.69 195 ILE A O 1
ATOM 1601 N N . TYR A 1 196 ? 4.803 2.205 -8.526 1.00 92.44 196 TYR A N 1
ATOM 1602 C CA . TYR A 1 196 ? 5.033 2.853 -7.241 1.00 92.44 196 TYR A CA 1
ATOM 1603 C C . TYR A 1 196 ? 3.683 3.097 -6.577 1.00 92.44 196 TYR A C 1
ATOM 1605 O O . TYR A 1 196 ? 2.872 3.871 -7.097 1.00 92.44 196 TYR A O 1
ATOM 1613 N N . CYS A 1 197 ? 3.432 2.452 -5.446 1.00 90.19 197 CYS A N 1
ATOM 1614 C CA . CYS A 1 197 ? 2.158 2.544 -4.742 1.00 90.19 197 CYS A CA 1
ATOM 1615 C C . CYS A 1 197 ? 2.345 2.521 -3.224 1.00 90.19 197 CYS A C 1
ATOM 1617 O O . CYS A 1 197 ? 3.425 2.233 -2.710 1.00 90.19 197 CYS A O 1
ATOM 1619 N N . ASN A 1 198 ? 1.280 2.879 -2.511 1.00 87.94 198 ASN A N 1
ATOM 1620 C CA . ASN A 1 198 ? 1.243 2.784 -1.061 1.00 87.94 198 ASN A CA 1
ATOM 1621 C C . ASN A 1 198 ? 0.925 1.360 -0.625 1.00 87.94 198 ASN A C 1
ATOM 1623 O O . ASN A 1 198 ? 0.076 0.697 -1.224 1.00 87.94 198 ASN A O 1
ATOM 1627 N N . ARG A 1 199 ? 1.562 0.924 0.460 1.00 83.12 199 ARG A N 1
ATOM 1628 C CA . ARG A 1 199 ? 1.292 -0.366 1.094 1.00 83.12 199 ARG A CA 1
ATOM 1629 C C . ARG A 1 199 ? -0.029 -0.379 1.840 1.00 83.12 199 ARG A C 1
ATOM 1631 O O . ARG A 1 199 ? -0.591 -1.456 1.992 1.00 83.12 199 ARG A O 1
ATOM 1638 N N . ASN A 1 200 ? -0.516 0.774 2.305 1.00 78.75 200 ASN A N 1
ATOM 1639 C CA . ASN A 1 200 ? -1.770 0.884 3.059 1.00 78.75 200 ASN A CA 1
ATOM 1640 C C . ASN A 1 200 ? -1.831 -0.143 4.205 1.00 78.75 200 ASN A C 1
ATOM 1642 O O . ASN A 1 200 ? -2.765 -0.936 4.283 1.00 78.75 200 ASN A O 1
ATOM 1646 N N . PHE A 1 201 ? -0.786 -0.176 5.039 1.00 69.69 201 PHE A N 1
ATOM 1647 C CA . PHE A 1 201 ? -0.632 -1.118 6.159 1.00 69.69 201 PHE A CA 1
ATOM 1648 C C . PHE A 1 201 ? -0.510 -2.597 5.783 1.00 69.69 201 PHE A C 1
ATOM 1650 O O . PHE A 1 201 ? -0.505 -3.453 6.665 1.00 69.69 201 PHE A O 1
ATOM 1657 N N . TYR A 1 202 ? -0.342 -2.929 4.500 1.00 75.06 202 TYR A N 1
ATOM 1658 C CA . TYR A 1 202 ? 0.028 -4.284 4.122 1.00 75.06 202 TYR A CA 1
ATOM 1659 C C . TYR A 1 202 ? 1.400 -4.624 4.712 1.00 75.06 202 TYR A C 1
ATOM 1661 O O . TYR A 1 202 ? 2.439 -4.150 4.236 1.00 75.06 202 TYR A O 1
ATOM 1669 N N . LEU A 1 203 ? 1.396 -5.425 5.776 1.00 70.25 203 LEU A N 1
ATOM 1670 C CA . LEU A 1 203 ? 2.589 -5.916 6.449 1.00 70.25 203 LEU A CA 1
ATOM 1671 C C . LEU A 1 203 ? 3.242 -6.976 5.564 1.00 70.25 203 LEU A C 1
ATOM 1673 O O . LEU A 1 203 ? 2.672 -8.040 5.328 1.00 70.25 203 LEU A O 1
ATOM 1677 N N . LEU A 1 204 ? 4.437 -6.676 5.059 1.00 68.50 204 LEU A N 1
ATOM 1678 C CA . LEU A 1 204 ? 5.250 -7.685 4.398 1.00 68.50 204 LEU A CA 1
ATOM 1679 C C . LEU A 1 204 ? 5.884 -8.559 5.489 1.00 68.50 204 LEU A C 1
ATOM 1681 O O . LEU A 1 204 ? 6.218 -8.055 6.558 1.00 68.50 204 LEU A O 1
ATOM 1685 N N . PRO A 1 205 ? 6.035 -9.869 5.282 1.00 64.25 205 PRO A N 1
ATOM 1686 C CA . PRO A 1 205 ? 6.628 -10.736 6.292 1.00 64.25 205 PRO A CA 1
ATOM 1687 C C . PRO A 1 205 ? 8.132 -10.482 6.473 1.00 64.25 205 PRO A C 1
ATOM 1689 O O . PRO A 1 205 ? 8.685 -10.841 7.514 1.00 64.25 205 PRO A O 1
ATOM 1692 N N . SER A 1 206 ? 8.813 -9.852 5.506 1.00 62.75 206 SER A N 1
ATOM 1693 C CA . SER A 1 206 ? 10.235 -9.527 5.632 1.00 62.75 206 SER A CA 1
ATOM 1694 C C . SER A 1 206 ? 10.667 -8.253 4.892 1.00 62.75 206 SER A C 1
ATOM 1696 O O . SER A 1 206 ? 10.088 -7.840 3.892 1.00 62.75 206 SER A O 1
ATOM 1698 N N . ASN A 1 207 ? 11.744 -7.631 5.385 1.00 55.97 207 ASN A N 1
ATOM 1699 C CA . ASN A 1 207 ? 12.481 -6.572 4.693 1.00 55.97 207 ASN A CA 1
ATOM 1700 C C . ASN A 1 207 ? 13.268 -7.162 3.506 1.00 55.97 207 ASN A C 1
ATOM 1702 O O . ASN A 1 207 ? 14.460 -7.425 3.676 1.00 55.97 207 ASN A O 1
ATOM 1706 N N . ARG A 1 208 ? 12.654 -7.405 2.334 1.00 59.16 208 ARG A N 1
ATOM 1707 C CA . ARG A 1 208 ? 13.339 -7.530 1.019 1.00 59.16 208 ARG A CA 1
ATOM 1708 C C . ARG A 1 208 ? 12.391 -7.912 -0.115 1.00 59.16 208 ARG A C 1
ATOM 1710 O O . ARG A 1 208 ? 11.267 -8.308 0.130 1.00 59.16 208 ARG A O 1
ATOM 1717 N N . ASN A 1 209 ? 12.924 -7.795 -1.338 1.00 60.62 209 ASN A N 1
ATOM 1718 C CA . ASN A 1 209 ? 12.376 -8.311 -2.592 1.00 60.62 209 ASN A CA 1
ATOM 1719 C C . ASN A 1 209 ? 11.679 -9.667 -2.391 1.00 60.62 209 ASN A C 1
ATOM 1721 O O . ASN A 1 209 ? 12.352 -10.693 -2.256 1.00 60.62 209 ASN A O 1
ATOM 1725 N N . GLU A 1 210 ? 10.353 -9.652 -2.353 1.00 63.69 210 GLU A N 1
ATOM 1726 C CA . GLU A 1 210 ? 9.549 -10.863 -2.331 1.00 63.69 210 GLU A CA 1
ATOM 1727 C C . GLU A 1 210 ? 9.093 -11.151 -3.752 1.00 63.69 210 GLU A C 1
ATOM 1729 O O . GLU A 1 210 ? 8.390 -10.343 -4.358 1.00 63.69 210 GLU A O 1
ATOM 1734 N N . LYS A 1 211 ? 9.470 -12.324 -4.270 1.00 76.06 211 LYS A N 1
ATOM 1735 C CA . LYS A 1 211 ? 8.836 -12.857 -5.470 1.00 76.06 211 LYS A CA 1
ATOM 1736 C C . LYS A 1 211 ? 7.425 -13.282 -5.096 1.00 76.06 211 LYS A C 1
ATOM 1738 O O . LYS A 1 211 ? 7.228 -14.349 -4.516 1.00 76.06 211 LYS A O 1
ATOM 1743 N N . VAL A 1 212 ? 6.461 -12.420 -5.390 1.00 78.44 212 VAL A N 1
ATOM 1744 C CA . VAL A 1 212 ? 5.069 -12.577 -4.958 1.00 78.44 212 VAL A CA 1
ATOM 1745 C C . VAL A 1 212 ? 4.334 -13.569 -5.845 1.00 78.44 212 VAL A C 1
ATOM 1747 O O . VAL A 1 212 ? 3.544 -14.373 -5.351 1.00 78.44 212 VAL A O 1
ATOM 1750 N N . ALA A 1 213 ? 4.583 -13.536 -7.155 1.00 83.38 213 ALA A N 1
ATOM 1751 C CA . ALA A 1 213 ? 3.899 -14.417 -8.090 1.00 83.38 213 ALA A CA 1
ATOM 1752 C C . ALA A 1 213 ? 4.736 -14.718 -9.333 1.00 83.38 213 ALA A C 1
ATOM 1754 O O . ALA A 1 213 ? 5.502 -13.888 -9.815 1.00 83.38 213 ALA A O 1
ATOM 1755 N N . VAL A 1 214 ? 4.526 -15.916 -9.874 1.00 87.44 214 VAL A N 1
ATOM 1756 C CA . VAL A 1 214 ? 5.032 -16.360 -11.175 1.00 87.44 214 VAL A CA 1
ATOM 1757 C C . VAL A 1 214 ? 3.834 -16.793 -11.994 1.00 87.44 214 VAL A C 1
ATOM 1759 O O . VAL A 1 214 ? 3.025 -17.598 -11.530 1.00 87.44 214 VAL A O 1
ATOM 1762 N N . THR A 1 215 ? 3.713 -16.273 -13.208 1.00 89.81 215 THR A N 1
ATOM 1763 C CA . THR A 1 215 ? 2.679 -16.686 -14.163 1.00 89.81 215 THR A CA 1
ATOM 1764 C C . THR A 1 215 ? 3.329 -17.169 -15.455 1.00 89.81 215 THR A C 1
ATOM 1766 O O . THR A 1 215 ? 4.519 -16.977 -15.668 1.00 89.81 215 THR A O 1
ATOM 1769 N N . ASP A 1 216 ? 2.557 -17.723 -16.390 1.00 89.25 216 ASP A N 1
ATOM 1770 C CA . ASP A 1 216 ? 3.092 -18.118 -17.706 1.00 89.25 216 ASP A CA 1
ATOM 1771 C C . ASP A 1 216 ? 3.588 -16.928 -18.555 1.00 89.25 216 ASP A C 1
ATOM 1773 O O . ASP A 1 216 ? 4.268 -17.099 -19.580 1.00 89.25 216 ASP A O 1
ATOM 1777 N N . SER A 1 217 ? 3.198 -15.707 -18.180 1.00 90.12 217 SER A N 1
ATOM 1778 C CA . SER A 1 217 ? 3.380 -14.500 -18.991 1.00 90.12 217 SER A CA 1
ATOM 1779 C C . SER A 1 217 ? 4.228 -13.418 -18.333 1.00 90.12 217 SER A C 1
ATOM 1781 O O . SER A 1 217 ? 4.799 -12.605 -19.059 1.00 90.12 217 SER A O 1
ATOM 1783 N N . PHE A 1 218 ? 4.294 -13.377 -17.008 1.00 92.44 218 PHE A N 1
ATOM 1784 C CA . PHE A 1 218 ? 5.063 -12.396 -16.253 1.00 92.44 218 PHE A CA 1
ATOM 1785 C C . PHE A 1 218 ? 5.293 -12.849 -14.809 1.00 92.44 218 PHE A C 1
ATOM 1787 O O . PHE A 1 218 ? 4.490 -13.602 -14.250 1.00 92.44 218 PHE A O 1
ATOM 1794 N N . ASP A 1 219 ? 6.342 -12.304 -14.212 1.00 92.44 219 ASP A N 1
ATOM 1795 C CA . ASP A 1 219 ? 6.669 -12.425 -12.797 1.00 92.44 219 ASP A CA 1
ATOM 1796 C C . ASP A 1 219 ? 6.322 -11.126 -12.061 1.00 92.44 219 ASP A C 1
ATOM 1798 O O . ASP A 1 219 ? 6.307 -10.051 -12.665 1.00 92.44 219 ASP A O 1
ATOM 1802 N N . ILE A 1 220 ? 6.017 -11.233 -10.766 1.00 91.50 220 ILE A N 1
ATOM 1803 C CA . ILE A 1 220 ? 5.755 -10.094 -9.884 1.00 91.50 220 ILE A CA 1
ATOM 1804 C C . ILE A 1 220 ? 6.706 -10.156 -8.693 1.00 91.50 220 ILE A C 1
ATOM 1806 O O . ILE A 1 220 ? 6.636 -11.093 -7.893 1.00 91.50 220 ILE A O 1
ATOM 1810 N N . ASP A 1 221 ? 7.499 -9.105 -8.544 1.00 89.75 221 ASP A N 1
ATOM 1811 C CA . ASP A 1 221 ? 8.384 -8.863 -7.413 1.00 89.75 221 ASP A CA 1
ATOM 1812 C C . ASP A 1 221 ? 7.923 -7.607 -6.654 1.00 89.75 221 ASP A C 1
ATOM 1814 O O . ASP A 1 221 ? 7.471 -6.630 -7.256 1.00 89.75 221 ASP A O 1
ATOM 1818 N N . VAL A 1 222 ? 8.022 -7.606 -5.322 1.00 88.88 222 VAL A N 1
ATOM 1819 C CA . VAL A 1 222 ? 7.675 -6.444 -4.486 1.00 88.88 222 VAL A CA 1
ATOM 1820 C C . VAL A 1 222 ? 8.876 -5.995 -3.668 1.00 88.88 222 VAL A C 1
ATOM 1822 O O . VAL A 1 222 ? 9.464 -6.763 -2.910 1.00 88.88 222 VAL A O 1
ATOM 1825 N N . PHE A 1 223 ? 9.203 -4.710 -3.782 1.00 87.00 223 PHE A N 1
ATOM 1826 C CA . PHE A 1 223 ? 10.266 -4.037 -3.052 1.00 87.00 223 PHE A CA 1
ATOM 1827 C C . PHE A 1 223 ? 9.667 -3.009 -2.096 1.00 87.00 223 PHE A C 1
ATOM 1829 O O . PHE A 1 223 ? 8.986 -2.073 -2.513 1.00 87.00 223 PHE A O 1
ATOM 1836 N N . ALA A 1 224 ? 9.966 -3.143 -0.810 1.00 85.81 224 ALA A N 1
ATOM 1837 C CA . ALA A 1 224 ? 9.596 -2.164 0.198 1.00 85.81 224 ALA A CA 1
ATOM 1838 C C . ALA A 1 224 ? 10.652 -2.101 1.301 1.00 85.81 224 ALA A C 1
ATOM 1840 O O . ALA A 1 224 ? 11.399 -3.058 1.525 1.00 85.81 224 ALA A O 1
ATOM 1841 N N . GLN A 1 225 ? 10.669 -0.977 2.006 1.00 78.81 225 GLN A N 1
ATOM 1842 C CA . GLN A 1 225 ? 11.304 -0.851 3.309 1.00 78.81 225 GLN A CA 1
ATOM 1843 C C . GLN A 1 225 ? 10.226 -1.075 4.375 1.00 78.81 225 GLN A C 1
ATOM 1845 O O . GLN A 1 225 ? 9.138 -0.519 4.270 1.00 78.81 225 GLN A O 1
ATOM 1850 N N . MET A 1 226 ? 10.491 -1.905 5.379 1.00 66.56 226 MET A N 1
ATOM 1851 C CA . MET A 1 226 ? 9.580 -2.116 6.510 1.00 66.56 226 MET A CA 1
ATOM 1852 C C . MET A 1 226 ? 9.972 -1.327 7.743 1.00 66.56 226 MET A C 1
ATOM 1854 O O . MET A 1 226 ? 9.101 -0.917 8.491 1.00 66.56 226 MET A O 1
ATOM 1858 N N . THR A 1 227 ? 11.266 -1.137 7.975 1.00 60.50 227 THR A N 1
ATOM 1859 C CA . THR A 1 227 ? 11.763 -0.406 9.136 1.00 60.50 227 THR A CA 1
ATOM 1860 C C . THR A 1 227 ? 13.115 0.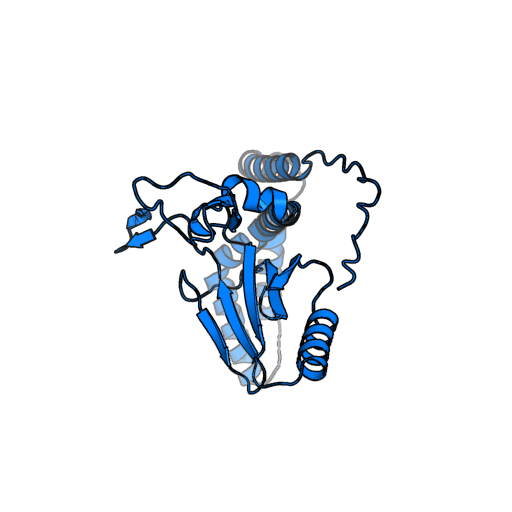205 8.805 1.00 60.50 227 THR A C 1
ATOM 1862 O O . THR A 1 227 ? 13.982 -0.451 8.222 1.00 60.50 227 THR A O 1
ATOM 1865 N N . LYS A 1 228 ? 13.316 1.466 9.205 1.00 55.75 228 LYS A N 1
ATOM 1866 C CA . LYS A 1 228 ? 14.639 2.118 9.199 1.00 55.75 228 LYS A CA 1
ATOM 1867 C C . LYS A 1 228 ? 15.620 1.399 10.136 1.00 55.75 228 LYS A C 1
ATOM 1869 O O . LYS A 1 228 ? 16.827 1.434 9.930 1.00 55.75 228 LYS A O 1
ATOM 1874 N N . TYR A 1 229 ? 15.056 0.699 11.111 1.00 54.12 229 TYR A N 1
ATOM 1875 C CA . TYR A 1 229 ? 15.726 -0.001 12.185 1.00 54.12 229 TYR A CA 1
ATOM 1876 C C . TYR A 1 229 ? 15.767 -1.501 11.924 1.00 54.12 229 TYR A C 1
ATOM 1878 O O . TYR A 1 229 ? 14.737 -2.148 11.688 1.00 54.12 229 TYR A O 1
ATOM 1886 N N . LYS A 1 230 ? 16.969 -2.072 11.975 1.00 47.78 230 LYS A N 1
ATOM 1887 C CA . LYS A 1 230 ? 17.119 -3.522 12.041 1.00 47.78 230 LYS A CA 1
ATOM 1888 C C . LYS A 1 230 ? 16.910 -3.936 13.488 1.00 47.78 230 LYS A C 1
ATOM 1890 O O . LYS A 1 230 ? 17.663 -3.518 14.360 1.00 47.78 230 LYS A O 1
ATOM 1895 N N . ILE A 1 231 ? 15.893 -4.755 13.738 1.00 47.62 231 ILE A N 1
ATOM 1896 C CA . ILE A 1 231 ? 15.737 -5.413 15.033 1.00 47.62 231 ILE A CA 1
ATOM 1897 C C . ILE A 1 231 ? 16.490 -6.740 14.950 1.00 47.62 231 ILE A C 1
ATOM 1899 O O . ILE A 1 231 ? 15.979 -7.717 14.404 1.00 47.62 231 ILE A O 1
ATOM 1903 N N . GLU A 1 232 ? 17.716 -6.773 15.466 1.00 43.12 232 GLU A N 1
ATOM 1904 C CA . GLU A 1 232 ? 18.455 -8.017 15.695 1.00 43.12 232 GLU A CA 1
ATOM 1905 C C . GLU A 1 232 ? 18.358 -8.355 17.189 1.00 43.12 232 GLU A C 1
ATOM 1907 O O . GLU A 1 232 ? 18.708 -7.551 18.048 1.00 43.12 232 GLU A O 1
ATOM 1912 N N . ASN A 1 233 ? 17.831 -9.539 17.523 1.00 42.78 233 ASN A N 1
ATOM 1913 C CA . ASN A 1 233 ? 17.672 -10.012 18.910 1.00 42.78 233 ASN A CA 1
ATOM 1914 C C . ASN A 1 233 ? 16.907 -9.052 19.849 1.00 42.78 233 ASN A C 1
ATOM 1916 O O . ASN A 1 233 ? 17.224 -8.951 21.032 1.00 42.78 233 ASN A O 1
ATOM 1920 N N . GLY A 1 234 ? 15.891 -8.351 19.336 1.00 47.69 234 GLY A N 1
ATOM 1921 C CA . GLY A 1 234 ? 15.074 -7.434 20.140 1.00 47.69 234 GLY A CA 1
ATOM 1922 C C . GLY A 1 234 ? 15.748 -6.096 20.457 1.00 47.69 234 GLY A C 1
ATOM 1923 O O . GLY A 1 234 ? 15.224 -5.347 21.277 1.00 47.69 234 GLY A O 1
ATOM 1924 N N . GLN A 1 235 ? 16.880 -5.785 19.818 1.00 32.97 235 GLN A N 1
ATOM 1925 C CA . GLN A 1 235 ? 17.520 -4.477 19.893 1.00 32.97 235 GLN A CA 1
ATOM 1926 C C . GLN A 1 235 ? 17.567 -3.812 18.519 1.00 32.97 235 GLN A C 1
ATOM 1928 O O . GLN A 1 235 ? 17.856 -4.444 17.503 1.00 32.97 235 GLN A O 1
ATOM 1933 N N . GLU A 1 236 ? 17.254 -2.523 18.524 1.00 45.66 236 GLU A N 1
ATOM 1934 C CA . GLU A 1 236 ? 17.399 -1.610 17.398 1.00 45.66 236 GLU A CA 1
ATOM 1935 C C . GLU A 1 236 ? 18.892 -1.395 17.097 1.00 45.66 236 GLU A C 1
ATOM 1937 O O . GLU A 1 236 ? 19.678 -1.119 18.007 1.00 45.66 236 GLU A O 1
ATOM 1942 N N . THR A 1 237 ? 19.284 -1.570 15.833 1.00 50.69 237 THR A N 1
ATOM 1943 C CA . THR A 1 237 ? 20.651 -1.360 15.317 1.00 50.69 237 THR A CA 1
ATOM 1944 C C . THR A 1 237 ? 20.671 -0.371 14.168 1.00 50.69 237 THR A C 1
ATOM 1946 O O . THR A 1 237 ? 19.688 -0.349 13.385 1.00 50.69 237 THR A O 1
#

Secondary structure (DSSP, 8-state):
------------------HHHHHHHHHHHHHHHHHH----SSPPHHHHHHHHHHHHHHHHHH-----HHHHHHHHHHHHHHHHTHHHHHHHHHHHHHHHHHHHHHHTS-HHHHHGGGEEEEETT-SS-PPTTPPP-EEEEEE-GGG-S-SSEEEEEEEE-TTS-HHHHHHHHHHHHHHS-TTSEEEE-TTS-EEEEEE-TT---SSSS-EEEEE-SSEEEEEEE---SS-EETTEE-

pLDDT: mean 77.8, std 17.09, range [27.89, 95.06]

Organism: NCBI:txid222440